Protein AF-A0A957GHR2-F1 (afdb_monomer)

Mean predicted aligned error: 5.04 Å

Sequence (207 aa):
MKTGLRWLKRLSLLVAGLLLLIVLLFAGTIGYDVAFGRDSTDFTNVTYSGSDGSTLHGYLAVPEGDGPHPAVLLIHEWWGLNEGITILANALAREGYVVLAADAYRGEVTTLFPRALWLRLTTPGEQIFADVDAALAHLRGLANVDPSRVASMGFCFGGGQSLQLGMRQSEKLSATIIYYGSVVTDLEVLRASYPAEPVFGVFGEED

Secondary structure (DSSP, 8-state):
--STTHHHHHHHHHHHHHHHHHHHHHHHHHHHHHHHS-BGGGG--EEEE-TTS-EEEEEEE--SSSSPEEEEEEE--TT-S-HHHHHHHHHHHHTT-EEEEE-TTTTB--S-HHHHHHHHHHS-HHHHHHHHHHHHHHHHT-TTEEEEEEEEEEETHHHHHHHHHHHHSGGG-SEEEEESPPPP--HHHHHHH--S--EEEE--TT-

Nearest PDB structures (foldseek):
  8sf7-assembly1_3D  TM=8.447E-01  e=5.550E-10  Tetrahymena thermophila
  5l8s-assembly2_D  TM=6.777E-01  e=4.914E-08  Sporosarcina psychrophila
  5uw7-assembly2_B  TM=6.682E-01  e=1.487E-06  Gypsophila vaccaria
  8pba-assembly1_B  TM=6.507E-01  e=4.772E-07  Caenorhabditis elegans
  5uzw-assembly2_B  TM=6.851E-01  e=9.281E-06  Gypsophila vaccaria

Structure (mmCIF, N/CA/C/O backbone):
data_AF-A0A957GHR2-F1
#
_entry.id   AF-A0A957GHR2-F1
#
loop_
_atom_site.group_PDB
_atom_site.id
_atom_site.type_symbol
_atom_site.label_atom_id
_atom_site.label_alt_id
_atom_site.label_comp_id
_atom_site.label_asym_id
_atom_site.label_entity_id
_atom_site.label_seq_id
_atom_site.pdbx_PDB_ins_code
_atom_site.Cartn_x
_atom_site.Cartn_y
_atom_site.Cartn_z
_atom_site.occupancy
_atom_site.B_iso_or_equiv
_atom_site.auth_seq_id
_atom_site.auth_comp_id
_atom_site.auth_asym_id
_atom_site.auth_atom_id
_atom_site.pdbx_PDB_model_num
ATOM 1 N N . MET A 1 1 ? 51.182 -1.675 -34.824 1.00 56.41 1 MET A N 1
ATOM 2 C CA . MET A 1 1 ? 50.351 -1.166 -33.702 1.00 56.41 1 MET A CA 1
ATOM 3 C C . MET A 1 1 ? 49.005 -0.526 -34.093 1.00 56.41 1 MET A C 1
ATOM 5 O O . MET A 1 1 ? 48.124 -0.517 -33.249 1.00 56.41 1 MET A O 1
ATOM 9 N N . LYS A 1 2 ? 48.760 -0.032 -35.324 1.00 58.62 2 LYS A N 1
ATOM 10 C CA . LYS A 1 2 ? 47.485 0.655 -35.676 1.00 58.62 2 LYS A CA 1
ATOM 11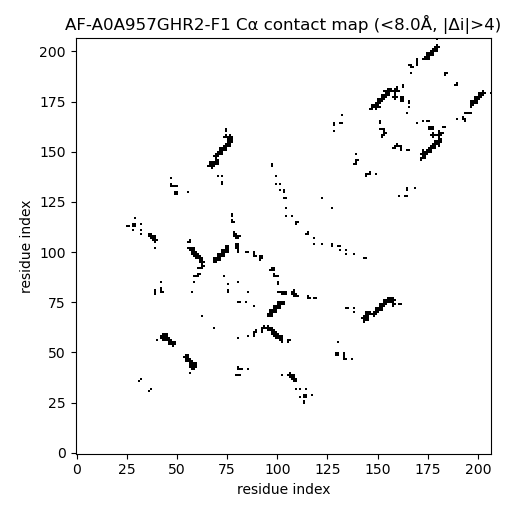 C C . LYS A 1 2 ? 46.259 -0.260 -35.899 1.00 58.62 2 LYS A C 1
ATOM 13 O O . LYS A 1 2 ? 45.126 0.209 -35.857 1.00 58.62 2 LYS A O 1
ATOM 18 N N . THR A 1 3 ? 46.458 -1.557 -36.122 1.00 61.69 3 THR A N 1
ATOM 19 C CA . THR A 1 3 ? 45.391 -2.538 -36.408 1.00 61.69 3 THR A CA 1
ATOM 20 C C . THR A 1 3 ? 44.661 -3.025 -35.151 1.00 61.69 3 THR A C 1
ATOM 22 O O . THR A 1 3 ? 43.465 -3.300 -35.212 1.00 61.69 3 THR A O 1
ATOM 25 N N . GLY A 1 4 ? 45.341 -3.038 -33.998 1.00 62.44 4 GLY A N 1
ATOM 26 C CA . GLY A 1 4 ? 44.789 -3.497 -32.717 1.00 62.44 4 GLY A CA 1
ATOM 27 C C . GLY A 1 4 ? 43.722 -2.583 -32.104 1.00 62.44 4 GLY A C 1
ATOM 28 O O . GLY A 1 4 ? 43.027 -3.004 -31.195 1.00 62.44 4 GLY A O 1
ATOM 29 N N . LEU A 1 5 ? 43.537 -1.357 -32.607 1.00 71.00 5 LEU A N 1
ATOM 30 C CA . LEU A 1 5 ? 42.553 -0.408 -32.063 1.00 71.00 5 LEU A CA 1
ATOM 31 C C . LEU A 1 5 ? 41.243 -0.347 -32.871 1.00 71.00 5 LEU A C 1
ATOM 33 O O . LEU A 1 5 ? 40.252 0.221 -32.420 1.00 71.00 5 LEU A O 1
ATOM 37 N N . ARG A 1 6 ? 41.218 -0.915 -34.087 1.00 82.44 6 ARG A N 1
ATOM 38 C CA . ARG A 1 6 ? 40.049 -0.851 -34.986 1.00 82.44 6 ARG A CA 1
ATOM 39 C C . ARG A 1 6 ? 38.937 -1.812 -34.571 1.00 82.44 6 ARG A C 1
ATOM 41 O O . ARG A 1 6 ? 37.769 -1.463 -34.714 1.00 82.44 6 ARG A O 1
ATOM 48 N N . TRP A 1 7 ? 39.287 -2.995 -34.063 1.00 81.94 7 TRP A N 1
ATOM 49 C CA . TRP A 1 7 ? 38.303 -3.960 -33.568 1.00 81.94 7 TRP A CA 1
ATOM 50 C C . TRP A 1 7 ? 37.656 -3.473 -32.265 1.00 81.94 7 TRP A C 1
ATOM 52 O O . TRP A 1 7 ? 36.443 -3.577 -32.141 1.00 81.94 7 TRP A O 1
ATOM 62 N N . LEU A 1 8 ? 38.421 -2.815 -31.381 1.00 88.19 8 LEU A N 1
ATOM 63 C CA . LEU A 1 8 ? 37.901 -2.168 -30.170 1.00 88.19 8 LEU A CA 1
ATOM 64 C C . LEU A 1 8 ? 36.871 -1.077 -30.490 1.00 88.19 8 LEU A C 1
ATOM 66 O O . LEU A 1 8 ? 35.806 -1.061 -29.890 1.00 88.19 8 LEU A O 1
ATOM 70 N N . LYS A 1 9 ? 37.135 -0.212 -31.482 1.00 87.94 9 LYS A N 1
ATOM 71 C CA . LYS A 1 9 ? 36.168 0.816 -31.921 1.00 87.94 9 LYS A CA 1
ATOM 72 C C . LYS A 1 9 ? 34.897 0.225 -32.539 1.00 87.94 9 LYS A C 1
ATOM 74 O O . LYS A 1 9 ? 33.812 0.768 -32.369 1.00 87.94 9 LYS A O 1
ATOM 79 N N . ARG A 1 10 ? 35.020 -0.873 -33.291 1.00 88.88 10 ARG A N 1
ATOM 80 C CA . ARG A 1 10 ? 33.856 -1.582 -33.849 1.00 88.88 10 ARG A CA 1
ATOM 81 C C . ARG A 1 10 ? 33.037 -2.233 -32.742 1.00 88.88 10 ARG A C 1
ATOM 83 O O . ARG A 1 10 ? 31.825 -2.087 -32.738 1.00 88.88 10 ARG A O 1
ATOM 90 N N . LEU A 1 11 ? 33.705 -2.882 -31.792 1.00 92.06 11 LEU A N 1
ATOM 91 C CA . LEU A 1 11 ? 33.067 -3.470 -30.623 1.00 92.06 11 LEU A CA 1
ATOM 92 C C . LEU A 1 11 ? 32.361 -2.401 -29.780 1.00 92.06 11 LEU A C 1
ATOM 94 O O . LEU A 1 11 ? 31.202 -2.586 -29.438 1.00 92.06 11 LEU A O 1
ATOM 98 N N . SER A 1 12 ? 32.998 -1.255 -29.519 1.00 92.50 12 SER A N 1
ATOM 99 C CA . SER A 1 12 ? 32.377 -0.168 -28.754 1.00 92.50 12 SER A CA 1
ATOM 100 C C . SER A 1 12 ? 31.149 0.417 -29.453 1.00 92.50 12 SER A C 1
ATOM 102 O O . SER A 1 12 ? 30.156 0.697 -28.793 1.00 92.50 12 SER A O 1
ATOM 104 N N . LEU A 1 13 ? 31.185 0.579 -30.781 1.00 95.19 13 LEU A N 1
ATOM 105 C CA . LEU A 1 13 ? 30.026 1.040 -31.555 1.00 95.19 13 LEU A CA 1
ATOM 106 C C . LEU A 1 13 ? 28.888 0.011 -31.560 1.00 95.19 13 LEU A C 1
ATOM 108 O O . LEU A 1 13 ? 27.730 0.399 -31.456 1.00 95.19 13 LEU A O 1
ATOM 112 N N . LEU A 1 14 ? 29.206 -1.285 -31.645 1.00 94.81 14 LEU A N 1
ATOM 113 C CA . LEU A 1 14 ? 28.206 -2.354 -31.552 1.00 94.81 14 LEU A CA 1
ATOM 114 C C . LEU A 1 14 ? 27.558 -2.394 -30.166 1.00 94.81 14 LEU A C 1
ATOM 116 O O . LEU A 1 14 ? 26.337 -2.465 -30.074 1.00 94.81 14 LEU A O 1
ATOM 120 N N . VAL A 1 15 ? 28.355 -2.290 -29.099 1.00 95.69 15 VAL A N 1
ATOM 121 C CA . VAL A 1 15 ? 27.850 -2.228 -27.720 1.00 95.69 15 VAL A CA 1
ATOM 122 C C . VAL A 1 15 ? 26.973 -0.992 -27.523 1.00 95.69 15 VAL A C 1
ATOM 124 O O . VAL A 1 15 ? 25.864 -1.115 -27.017 1.00 95.69 15 VAL A O 1
ATOM 127 N N . ALA A 1 16 ? 27.413 0.185 -27.978 1.00 95.69 16 ALA A N 1
ATOM 128 C CA . ALA A 1 16 ? 26.613 1.407 -27.894 1.00 95.69 16 ALA A CA 1
ATOM 129 C C . ALA A 1 16 ? 25.295 1.296 -28.682 1.00 95.69 16 ALA A C 1
ATOM 131 O O . ALA A 1 16 ? 24.250 1.712 -28.188 1.00 95.69 16 ALA A O 1
ATOM 132 N N . GLY A 1 17 ? 25.326 0.697 -29.877 1.00 97.06 17 GLY A N 1
ATOM 133 C CA . GLY A 1 17 ? 24.130 0.449 -30.683 1.00 97.06 17 GLY A CA 1
ATOM 134 C C . GLY A 1 17 ? 23.154 -0.521 -30.016 1.00 97.06 17 GLY A C 1
ATOM 135 O O . GLY A 1 17 ? 21.951 -0.271 -30.017 1.00 97.06 17 GLY A O 1
ATOM 136 N N . LEU A 1 18 ? 23.661 -1.591 -29.396 1.00 96.94 18 LEU A N 1
ATOM 137 C CA . LEU A 1 18 ? 22.840 -2.545 -28.651 1.00 96.94 18 LEU A CA 1
ATOM 138 C C . LEU A 1 18 ? 22.201 -1.897 -27.416 1.00 96.94 18 LEU A C 1
ATOM 140 O O . LEU A 1 18 ? 21.011 -2.081 -27.182 1.00 96.94 18 LEU A O 1
ATOM 144 N N . LEU A 1 19 ? 22.962 -1.103 -26.659 1.00 96.69 19 LEU A N 1
ATOM 145 C CA . LEU A 1 19 ? 22.436 -0.364 -25.509 1.00 96.69 19 LEU A CA 1
ATOM 146 C C . LEU A 1 19 ? 21.344 0.623 -25.928 1.00 96.69 19 LEU A C 1
ATOM 148 O O . LEU A 1 19 ? 20.292 0.669 -25.296 1.00 96.69 19 LEU A O 1
ATOM 152 N N . LEU A 1 20 ? 21.555 1.368 -27.017 1.00 96.94 20 LEU A N 1
ATOM 153 C CA . LEU A 1 20 ? 20.540 2.274 -27.551 1.00 96.94 20 LEU A CA 1
ATOM 154 C C . LEU A 1 20 ? 19.269 1.518 -27.958 1.00 96.94 20 LEU A C 1
ATOM 156 O O . LEU A 1 20 ? 18.171 1.964 -27.636 1.00 96.94 20 LEU A O 1
ATOM 160 N N . LEU A 1 21 ? 19.404 0.368 -28.623 1.00 96.88 21 LEU A N 1
ATOM 161 C CA . LEU A 1 21 ? 18.260 -0.465 -28.990 1.00 96.88 21 LEU A CA 1
ATOM 162 C C . LEU A 1 21 ? 17.485 -0.937 -27.753 1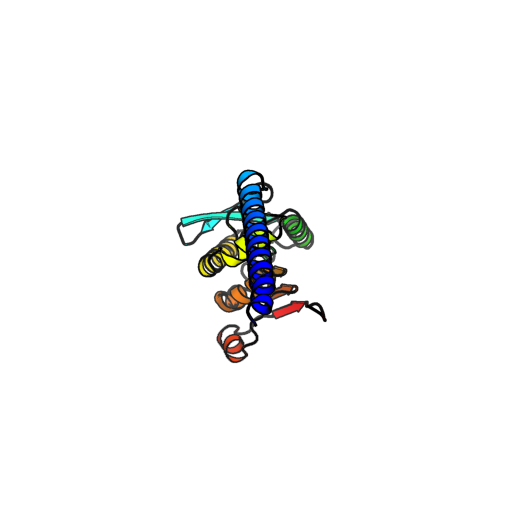.00 96.88 21 LEU A C 1
ATOM 164 O O . LEU A 1 21 ? 16.262 -0.849 -27.742 1.00 96.88 21 LEU A O 1
ATOM 168 N N . ILE A 1 22 ? 18.179 -1.383 -26.701 1.00 94.44 22 ILE A N 1
ATOM 169 C CA . ILE A 1 22 ? 17.545 -1.783 -25.437 1.00 94.44 22 ILE A CA 1
ATOM 170 C C . ILE A 1 22 ? 16.771 -0.607 -24.832 1.00 94.44 22 ILE A C 1
ATOM 172 O O . ILE A 1 22 ? 15.608 -0.770 -24.477 1.00 94.44 22 ILE A O 1
ATOM 176 N N . VAL A 1 23 ? 17.370 0.586 -24.767 1.00 94.44 23 VAL A N 1
ATOM 177 C CA . VAL A 1 23 ? 16.698 1.788 -24.245 1.00 94.44 23 VAL A CA 1
ATOM 178 C C . VAL A 1 23 ? 15.452 2.131 -25.063 1.00 94.44 23 VAL A C 1
ATOM 180 O O . VAL A 1 23 ? 14.405 2.416 -24.486 1.00 94.44 23 VAL A O 1
ATOM 183 N N . LEU A 1 24 ? 15.530 2.062 -26.395 1.00 96.38 24 LEU A N 1
ATOM 184 C CA . LEU A 1 24 ? 14.384 2.319 -27.270 1.00 96.38 24 LEU A CA 1
ATOM 185 C C . LEU A 1 24 ? 13.273 1.280 -27.092 1.00 96.38 24 LEU A C 1
ATOM 187 O O . LEU A 1 24 ? 12.103 1.647 -27.102 1.00 96.38 24 LEU A O 1
ATOM 191 N N . LEU A 1 25 ? 13.617 0.006 -26.888 1.00 94.81 25 LEU A N 1
ATOM 192 C CA . LEU A 1 25 ? 12.638 -1.042 -26.591 1.00 94.81 25 LEU A CA 1
ATOM 193 C C . LEU A 1 25 ? 11.974 -0.821 -25.226 1.00 94.81 25 LEU A C 1
ATOM 195 O O . LEU A 1 25 ? 10.754 -0.940 -25.121 1.00 94.81 25 LEU A O 1
ATOM 199 N N . PHE A 1 26 ? 12.743 -0.441 -24.201 1.00 94.31 26 PHE A N 1
ATOM 200 C CA . PHE A 1 26 ? 12.206 -0.085 -22.884 1.00 94.31 26 PHE A CA 1
ATOM 201 C C . PHE A 1 26 ? 11.242 1.101 -22.979 1.00 94.31 26 PHE A C 1
ATOM 203 O O . PHE A 1 26 ? 10.096 0.997 -22.547 1.00 94.31 26 PHE A O 1
ATOM 210 N N . ALA A 1 27 ? 11.678 2.199 -23.600 1.00 94.12 27 ALA A N 1
ATOM 211 C CA . ALA A 1 27 ? 10.856 3.390 -23.791 1.00 94.12 27 ALA A CA 1
ATOM 212 C C . ALA A 1 27 ? 9.605 3.092 -24.632 1.00 94.12 27 ALA A C 1
ATOM 214 O O . ALA A 1 27 ? 8.513 3.537 -24.288 1.00 94.12 27 ALA A O 1
ATOM 215 N N . GLY A 1 28 ? 9.746 2.292 -25.693 1.00 95.50 28 GLY A N 1
ATOM 216 C CA . GLY A 1 28 ? 8.630 1.852 -26.525 1.00 95.50 28 GLY A CA 1
ATOM 217 C C . GLY A 1 28 ? 7.614 1.014 -25.750 1.00 95.50 28 GLY A C 1
ATOM 218 O O . GLY A 1 28 ? 6.417 1.228 -25.902 1.00 95.50 28 GLY A O 1
ATOM 219 N N . THR A 1 29 ? 8.075 0.121 -24.871 1.00 94.25 29 THR A N 1
ATOM 220 C CA . THR A 1 29 ? 7.197 -0.702 -24.022 1.00 94.25 29 THR A CA 1
ATOM 221 C C . THR A 1 29 ? 6.439 0.154 -23.010 1.00 94.25 29 THR A C 1
ATOM 223 O O . THR A 1 29 ? 5.239 -0.025 -22.837 1.00 94.25 29 THR A O 1
ATOM 226 N N . ILE A 1 30 ? 7.116 1.121 -22.380 1.00 94.25 30 ILE A N 1
ATOM 227 C CA . ILE A 1 30 ? 6.479 2.066 -21.450 1.00 94.25 30 ILE A CA 1
ATOM 228 C C . ILE A 1 30 ? 5.434 2.915 -22.182 1.00 94.25 30 ILE A C 1
ATOM 230 O O . ILE A 1 30 ? 4.316 3.048 -21.699 1.00 94.25 30 ILE A O 1
ATOM 234 N N . GLY A 1 31 ? 5.776 3.469 -23.350 1.00 93.25 31 GLY A N 1
ATOM 235 C CA . GLY A 1 31 ? 4.849 4.272 -24.149 1.00 93.25 31 GLY A CA 1
ATOM 236 C C . GLY A 1 31 ? 3.643 3.474 -24.649 1.00 93.25 31 GLY A C 1
ATOM 237 O O . GLY A 1 31 ? 2.534 3.999 -24.669 1.00 93.25 31 GLY A O 1
ATOM 238 N N . TYR A 1 32 ? 3.846 2.203 -25.010 1.00 95.12 32 TYR A N 1
ATOM 239 C CA . TYR A 1 32 ? 2.758 1.292 -25.363 1.00 95.12 32 TYR A CA 1
ATOM 240 C C . TYR A 1 32 ? 1.803 1.072 -24.185 1.00 95.12 32 TYR A C 1
ATOM 242 O O . TYR A 1 32 ? 0.597 1.210 -24.360 1.00 95.12 32 TYR A O 1
ATOM 250 N N . ASP A 1 33 ? 2.330 0.790 -22.992 1.00 94.38 33 ASP A N 1
ATOM 251 C CA . ASP A 1 33 ? 1.511 0.559 -21.798 1.00 94.38 33 ASP A CA 1
ATOM 252 C C . ASP A 1 33 ? 0.746 1.815 -21.361 1.00 94.38 33 ASP A C 1
ATOM 254 O O . ASP A 1 33 ? -0.426 1.737 -21.036 1.00 94.38 33 ASP A O 1
ATOM 258 N N . VAL A 1 34 ? 1.356 2.999 -21.446 1.00 90.19 34 VAL A N 1
ATOM 259 C CA . VAL A 1 34 ? 0.652 4.265 -21.163 1.00 90.19 34 VAL A CA 1
ATOM 260 C C . VAL A 1 34 ? -0.521 4.492 -22.122 1.00 90.19 34 VAL A C 1
ATOM 262 O O . VAL A 1 34 ? -1.542 5.048 -21.734 1.00 90.19 34 VAL A O 1
ATOM 265 N N . ALA A 1 35 ? -0.374 4.110 -23.392 1.00 92.38 35 ALA A N 1
ATOM 266 C CA . ALA A 1 35 ? -1.384 4.377 -24.413 1.00 92.38 35 ALA A CA 1
ATOM 267 C C . ALA A 1 35 ? -2.488 3.308 -24.486 1.00 92.38 35 ALA A C 1
ATOM 269 O O . ALA A 1 35 ? -3.606 3.616 -24.896 1.00 92.38 35 ALA A O 1
ATOM 270 N N . PHE A 1 36 ? -2.163 2.056 -24.157 1.00 91.44 36 PHE A N 1
ATOM 271 C CA . PHE A 1 36 ? -3.023 0.891 -24.404 1.00 91.44 36 PHE A CA 1
ATOM 272 C C . PHE A 1 36 ? -3.087 -0.099 -23.236 1.00 91.44 36 PHE A C 1
ATOM 274 O O . PHE A 1 36 ? -3.724 -1.147 -23.362 1.00 91.44 36 PHE A O 1
ATOM 281 N N . GLY A 1 37 ? -2.382 0.183 -22.143 1.00 85.19 37 GLY A N 1
ATOM 282 C CA . GLY A 1 37 ? -2.387 -0.622 -20.931 1.00 85.19 37 GLY A CA 1
ATOM 283 C C . GLY A 1 37 ? -3.701 -0.508 -20.170 1.00 85.19 37 GLY A C 1
ATOM 284 O O . GLY A 1 37 ? -4.651 0.154 -20.590 1.00 85.19 37 GLY A O 1
ATOM 285 N N . ARG A 1 38 ? -3.758 -1.222 -19.048 1.00 83.19 38 ARG A N 1
ATOM 286 C CA . ARG A 1 38 ? -4.916 -1.206 -18.155 1.00 83.19 38 ARG A CA 1
ATOM 287 C C . ARG A 1 38 ? -4.886 0.030 -17.265 1.00 83.19 38 ARG A C 1
ATOM 289 O O . ARG A 1 38 ? -3.821 0.560 -16.976 1.00 83.19 38 ARG A O 1
ATOM 296 N N . ASP A 1 39 ? -6.062 0.418 -16.799 1.00 83.38 39 ASP A N 1
ATOM 297 C CA . ASP A 1 39 ? -6.251 1.478 -15.815 1.00 83.38 39 ASP A CA 1
ATOM 298 C C . ASP A 1 39 ? -6.751 0.850 -14.502 1.00 83.38 39 ASP A C 1
ATOM 300 O O . ASP A 1 39 ? -7.476 -0.151 -14.519 1.00 83.38 39 ASP A O 1
ATOM 304 N N . SER A 1 40 ? -6.337 1.388 -13.350 1.00 81.75 40 SER A N 1
ATOM 305 C CA . SER A 1 40 ? -6.731 0.844 -12.045 1.00 81.75 40 SER A CA 1
ATOM 306 C C . SER A 1 40 ? -8.226 1.016 -11.751 1.00 81.75 40 SER A C 1
ATOM 308 O O . SER A 1 40 ? -8.760 0.339 -10.872 1.00 81.75 40 SER A O 1
ATOM 310 N N . THR A 1 41 ? -8.934 1.864 -12.503 1.00 86.31 41 THR A N 1
ATOM 311 C CA . THR A 1 41 ? -10.390 2.047 -12.413 1.00 86.31 41 THR A CA 1
ATOM 312 C C . THR A 1 41 ? -11.170 0.748 -12.605 1.00 86.31 41 THR A C 1
ATOM 314 O O . THR A 1 41 ? -12.215 0.592 -11.976 1.00 86.31 41 THR A O 1
ATOM 317 N N . ASP A 1 42 ? -10.625 -0.227 -13.339 1.00 88.06 42 ASP A N 1
ATOM 318 C CA . ASP A 1 42 ? -11.187 -1.582 -13.461 1.00 88.06 42 ASP A CA 1
ATOM 319 C C . ASP A 1 42 ? -11.206 -2.355 -12.125 1.00 88.06 42 ASP A C 1
ATOM 321 O O . ASP A 1 42 ? -11.930 -3.341 -11.967 1.00 88.06 42 ASP A O 1
ATOM 325 N N . PHE A 1 43 ? -10.404 -1.920 -11.152 1.00 94.69 43 PHE A N 1
ATOM 326 C CA . PHE A 1 43 ? -10.148 -2.604 -9.887 1.00 94.69 43 PHE A CA 1
ATOM 327 C C . PHE A 1 43 ? -10.488 -1.756 -8.661 1.00 94.69 43 PHE A C 1
ATOM 329 O O . PHE A 1 43 ? -10.182 -2.170 -7.547 1.00 94.69 43 PHE A O 1
ATOM 336 N N . THR A 1 44 ? -11.111 -0.588 -8.827 1.00 97.62 44 THR A N 1
ATOM 337 C CA . THR A 1 44 ? -11.468 0.311 -7.716 1.00 97.62 44 THR A CA 1
ATOM 338 C C . THR A 1 44 ? -12.982 0.421 -7.568 1.00 97.62 44 THR A C 1
ATOM 340 O O . THR A 1 44 ? -13.736 0.280 -8.527 1.00 97.62 44 THR A O 1
ATOM 343 N N . ASN A 1 45 ? -13.453 0.648 -6.343 1.00 98.19 45 ASN A N 1
ATOM 344 C CA . ASN A 1 45 ? -14.881 0.821 -6.046 1.00 98.19 45 ASN A CA 1
ATOM 345 C C . ASN A 1 45 ? -15.157 1.895 -4.976 1.00 98.19 45 ASN A C 1
ATOM 347 O O . ASN A 1 45 ? -16.313 2.130 -4.624 1.00 98.19 45 ASN A O 1
ATOM 351 N N . VAL A 1 46 ? -14.111 2.546 -4.459 1.00 98.50 46 VAL A N 1
ATOM 352 C CA . VAL A 1 46 ? -14.209 3.626 -3.477 1.00 98.50 46 VAL A CA 1
ATOM 353 C C . VAL A 1 46 ? -13.220 4.736 -3.815 1.00 98.50 46 VAL A C 1
ATOM 355 O O . VAL A 1 46 ? -12.144 4.491 -4.365 1.00 98.50 46 VAL A O 1
ATOM 358 N N . THR A 1 47 ? -13.585 5.963 -3.455 1.00 98.50 47 THR A N 1
ATOM 359 C CA . THR A 1 47 ? -12.727 7.144 -3.556 1.00 98.50 47 THR A CA 1
ATOM 360 C C . THR A 1 47 ? -12.658 7.879 -2.227 1.00 98.50 47 THR A C 1
ATOM 362 O O . THR A 1 47 ? -13.644 7.919 -1.488 1.00 98.50 47 THR A O 1
ATOM 365 N N . TYR A 1 48 ? -11.529 8.522 -1.952 1.00 98.38 48 TYR A N 1
ATOM 366 C CA . TYR A 1 48 ? -11.311 9.333 -0.756 1.00 98.38 48 TYR A CA 1
ATOM 367 C C . TYR A 1 48 ? -10.350 10.492 -1.041 1.00 98.38 48 TYR A C 1
ATOM 369 O O . TYR A 1 48 ? -9.669 10.517 -2.062 1.00 98.38 48 TYR A O 1
ATOM 377 N N . SER A 1 49 ? -10.325 11.496 -0.164 1.00 98.06 49 SER A N 1
ATOM 378 C CA . SER A 1 49 ? -9.499 12.691 -0.362 1.00 98.06 49 SER A CA 1
ATOM 379 C C . SER A 1 49 ? -8.044 12.443 0.038 1.00 98.06 49 SER A C 1
ATOM 381 O O . SER A 1 49 ? -7.776 12.008 1.159 1.00 98.06 49 SER A O 1
ATOM 383 N N . GLY A 1 50 ? -7.113 12.787 -0.850 1.00 97.38 50 GLY A N 1
ATOM 384 C CA . GLY A 1 50 ? -5.699 12.949 -0.526 1.00 97.38 50 GLY A CA 1
ATOM 385 C C . GLY A 1 50 ?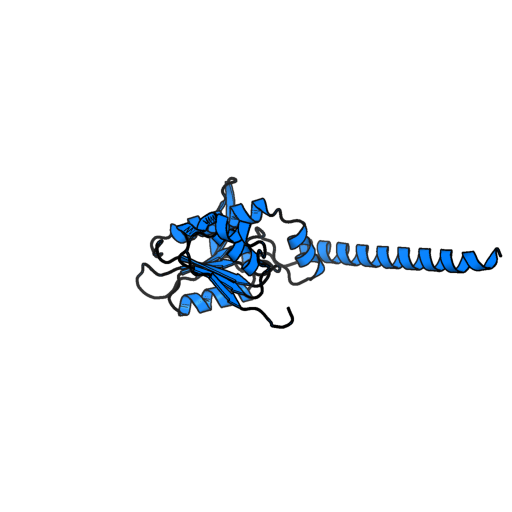 -5.437 14.249 0.238 1.00 97.38 50 GLY A C 1
ATOM 386 O O . GLY A 1 50 ? -6.229 15.195 0.191 1.00 97.38 50 GLY A O 1
ATOM 387 N N . SER A 1 51 ? -4.308 14.317 0.943 1.00 94.31 51 SER A N 1
ATOM 388 C CA . SER A 1 51 ? -3.911 15.508 1.714 1.00 94.31 51 SER A CA 1
ATOM 389 C C . SER A 1 51 ? -3.600 16.728 0.835 1.00 94.31 51 SER A C 1
ATOM 391 O O . SER A 1 51 ? -3.708 17.863 1.294 1.00 94.31 51 SER A O 1
ATOM 393 N N . ASP A 1 52 ? -3.266 16.499 -0.434 1.00 94.12 52 ASP A N 1
ATOM 394 C CA . ASP A 1 52 ? -3.043 17.504 -1.477 1.00 94.12 52 ASP A CA 1
ATOM 395 C C . ASP A 1 52 ? -4.336 17.920 -2.211 1.00 94.12 52 ASP A C 1
ATOM 397 O O . ASP A 1 52 ? -4.286 18.697 -3.163 1.00 94.12 52 ASP A O 1
ATOM 401 N N . GLY A 1 53 ? -5.498 17.411 -1.785 1.00 94.44 53 GLY A N 1
ATOM 402 C CA . GLY A 1 53 ? -6.788 17.650 -2.433 1.00 94.44 53 GLY A CA 1
ATOM 403 C C . GLY A 1 53 ? -7.057 16.764 -3.653 1.00 94.44 53 GLY A C 1
ATOM 404 O O . GLY A 1 53 ? -8.094 16.929 -4.298 1.00 94.44 53 GLY A O 1
ATOM 405 N N . SER A 1 54 ? -6.165 15.821 -3.971 1.00 95.50 54 SER A N 1
ATOM 406 C CA . SER A 1 54 ? -6.421 14.815 -5.002 1.00 95.50 54 SER A CA 1
ATOM 4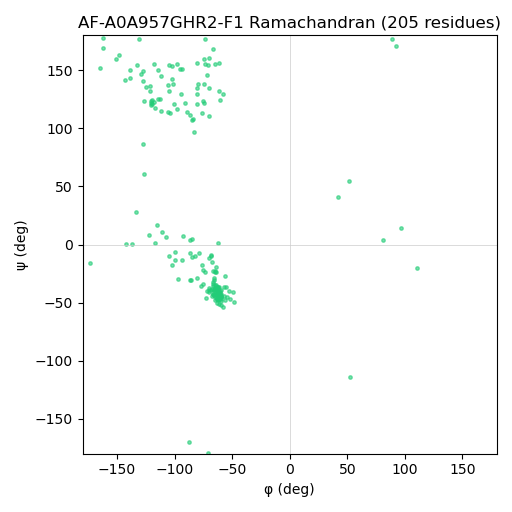07 C C . SER A 1 54 ? -7.574 13.886 -4.611 1.00 95.50 54 SER A C 1
ATOM 409 O O . SER A 1 54 ? -7.894 13.695 -3.435 1.00 95.50 54 SER A O 1
ATOM 411 N N . THR A 1 55 ? -8.220 13.303 -5.621 1.00 97.62 55 THR A N 1
ATOM 412 C CA . THR A 1 55 ? -9.118 12.162 -5.419 1.00 97.62 55 THR A CA 1
ATOM 413 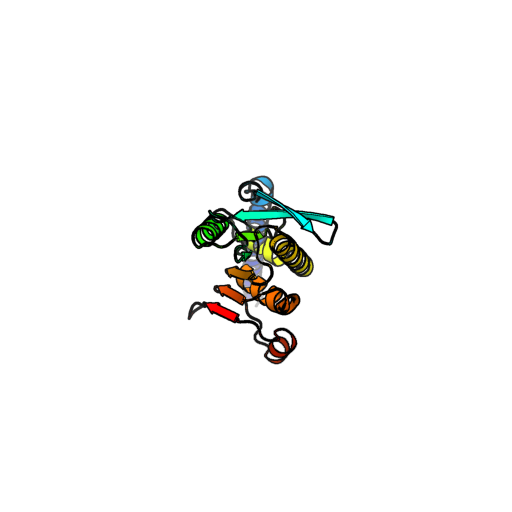C C . THR A 1 55 ? -8.283 10.898 -5.522 1.00 97.62 55 THR A C 1
ATOM 415 O O . THR A 1 55 ? -7.724 10.607 -6.576 1.00 97.62 55 THR A O 1
ATOM 418 N N . LEU A 1 56 ? -8.170 10.183 -4.410 1.00 98.19 56 LEU A N 1
ATOM 419 C CA . LEU A 1 56 ? -7.504 8.894 -4.326 1.00 98.19 56 LEU A CA 1
ATOM 420 C C . LEU A 1 56 ? -8.529 7.781 -4.512 1.00 98.19 56 LEU A C 1
ATOM 422 O O . LEU A 1 56 ? -9.706 7.937 -4.175 1.00 98.19 56 LEU A O 1
ATOM 426 N N . HIS A 1 57 ? -8.060 6.658 -5.037 1.00 98.44 57 HIS A N 1
ATOM 427 C CA . HIS A 1 57 ? -8.876 5.500 -5.361 1.00 98.44 57 HIS A CA 1
ATOM 428 C C . HIS A 1 57 ? -8.441 4.290 -4.537 1.00 98.44 57 HIS A C 1
ATOM 430 O O . HIS A 1 57 ? -7.296 4.177 -4.096 1.00 98.44 57 HIS A O 1
ATOM 436 N N . GLY A 1 58 ? -9.366 3.358 -4.341 1.00 98.56 58 GLY A N 1
ATOM 437 C CA . GLY A 1 58 ? -9.061 2.073 -3.739 1.00 98.56 58 GLY A CA 1
ATOM 438 C C . GLY A 1 58 ? -10.144 1.040 -4.000 1.00 98.56 58 GLY A C 1
ATOM 439 O O . GLY A 1 58 ? -11.188 1.322 -4.597 1.00 98.56 58 GLY A O 1
ATOM 440 N N . TYR A 1 59 ? -9.889 -0.168 -3.519 1.00 98.81 59 TYR A N 1
ATOM 441 C CA . TYR A 1 59 ? -10.855 -1.256 -3.500 1.00 98.81 59 TYR A CA 1
ATOM 442 C C . TYR A 1 59 ? -11.243 -1.573 -2.059 1.00 98.81 59 TYR A C 1
ATOM 444 O O . TYR A 1 59 ? -10.412 -2.018 -1.269 1.00 98.81 59 TYR A O 1
ATOM 452 N N . LEU A 1 60 ? -12.503 -1.341 -1.716 1.00 98.81 60 LEU A N 1
ATOM 453 C CA . LEU A 1 60 ? -13.091 -1.643 -0.424 1.00 98.81 60 LEU A CA 1
ATOM 454 C C . LEU A 1 60 ? -13.845 -2.975 -0.498 1.00 98.81 60 LEU A C 1
ATOM 456 O O . LEU A 1 60 ? -14.847 -3.096 -1.207 1.00 98.81 60 LEU A O 1
ATOM 460 N N . ALA A 1 61 ? -13.379 -3.958 0.266 1.00 98.81 61 ALA A N 1
ATOM 461 C CA . ALA A 1 61 ? -14.084 -5.203 0.531 1.00 98.81 61 ALA A CA 1
ATOM 462 C C . ALA A 1 61 ? -14.650 -5.168 1.955 1.00 98.81 61 ALA A C 1
ATOM 464 O O . ALA A 1 61 ? -13.949 -4.813 2.903 1.00 98.81 61 ALA A O 1
ATOM 465 N N . VAL A 1 62 ? -15.924 -5.522 2.110 1.00 98.50 62 VAL A N 1
ATOM 466 C CA . VAL A 1 62 ? -16.640 -5.464 3.392 1.00 98.50 62 VAL A CA 1
ATOM 467 C C . VAL A 1 62 ? -17.148 -6.870 3.731 1.00 98.50 62 VAL A C 1
ATOM 469 O O . VAL A 1 62 ? -17.711 -7.517 2.845 1.00 98.50 62 VAL A O 1
ATOM 472 N N . PRO A 1 63 ? -16.942 -7.362 4.967 1.00 98.25 63 PRO A N 1
ATOM 473 C CA . PRO A 1 63 ? -17.435 -8.665 5.397 1.00 98.25 63 PRO A CA 1
ATOM 474 C C . PRO A 1 63 ? -18.963 -8.656 5.539 1.00 98.25 63 PRO A C 1
ATOM 476 O O . PRO A 1 63 ? -19.582 -7.602 5.699 1.00 98.25 63 PRO A O 1
ATOM 479 N N . GLU A 1 64 ? -19.579 -9.837 5.524 1.00 96.06 64 GLU A N 1
ATOM 480 C CA . GLU A 1 64 ? -20.989 -9.976 5.897 1.00 96.06 64 GLU A CA 1
ATOM 481 C C . GLU A 1 64 ? -21.191 -9.779 7.412 1.00 96.06 64 GLU A C 1
ATOM 483 O O . GLU A 1 64 ? -20.297 -10.037 8.219 1.00 96.06 64 GLU A O 1
ATOM 488 N N . GLY A 1 65 ? -22.400 -9.366 7.802 1.00 94.50 65 GLY A N 1
ATOM 489 C CA . GLY A 1 65 ? -22.796 -9.199 9.201 1.00 94.50 65 GLY A CA 1
ATOM 490 C C . GLY A 1 65 ? -22.585 -7.793 9.770 1.00 94.50 65 GLY A C 1
ATOM 491 O O . GLY A 1 65 ? -21.990 -6.906 9.150 1.00 94.50 65 GLY A O 1
ATOM 492 N N . ASP A 1 66 ? -23.114 -7.592 10.975 1.00 93.69 66 ASP A N 1
ATOM 493 C CA . ASP A 1 66 ? -23.086 -6.301 11.658 1.00 93.69 66 ASP A CA 1
ATOM 494 C C . ASP A 1 66 ? -21.683 -5.984 12.201 1.00 93.69 66 ASP A C 1
ATOM 496 O O . ASP A 1 66 ? -20.996 -6.849 12.744 1.00 93.69 66 ASP A O 1
ATOM 500 N N . GLY A 1 67 ? -21.255 -4.729 12.046 1.00 93.00 67 GLY A N 1
ATOM 501 C CA . GLY A 1 67 ? -19.985 -4.225 12.577 1.00 93.00 67 GLY A CA 1
ATOM 502 C C . GLY A 1 67 ? -20.081 -3.706 14.025 1.00 93.00 67 GLY A C 1
ATOM 503 O O . GLY A 1 67 ? -21.118 -3.852 14.674 1.00 93.00 67 GLY A O 1
ATOM 504 N N . PRO A 1 68 ? -19.028 -3.034 14.535 1.00 97.31 68 PRO A N 1
ATOM 505 C CA . PRO A 1 68 ? -17.801 -2.671 13.828 1.00 97.31 68 PRO A CA 1
ATOM 506 C C . PRO A 1 68 ? -16.804 -3.836 13.704 1.00 97.31 68 PRO A C 1
ATOM 508 O O . PRO A 1 68 ? -16.555 -4.593 14.646 1.00 97.31 68 PRO A O 1
ATOM 511 N N . HIS A 1 69 ? -16.205 -3.949 12.524 1.00 98.62 69 HIS A N 1
ATOM 512 C CA . HIS A 1 69 ? -15.278 -5.014 12.143 1.00 98.62 69 HIS A CA 1
ATOM 513 C C . HIS A 1 69 ? -13.819 -4.591 12.352 1.00 98.62 69 HIS A C 1
ATOM 515 O O . HIS A 1 69 ? -13.510 -3.400 12.238 1.00 98.62 69 HIS A O 1
ATOM 521 N N . PRO A 1 70 ? -12.894 -5.531 12.624 1.00 98.62 70 PRO A N 1
ATOM 522 C CA . PRO A 1 70 ? -11.474 -5.250 12.447 1.00 98.62 70 PRO A CA 1
ATOM 523 C C . PRO A 1 70 ? -11.195 -4.918 10.975 1.00 98.62 70 PRO A C 1
ATOM 525 O O . PRO A 1 70 ? -11.940 -5.328 10.083 1.00 98.62 70 PRO A O 1
ATOM 528 N N . ALA A 1 71 ? -10.119 -4.187 10.706 1.00 98.81 71 ALA A N 1
ATOM 529 C CA . ALA A 1 71 ? -9.815 -3.741 9.356 1.00 98.81 71 ALA A CA 1
ATOM 530 C C . ALA A 1 71 ? -8.363 -3.973 8.944 1.00 98.81 71 ALA A C 1
ATOM 532 O O . ALA A 1 71 ? -7.457 -4.021 9.777 1.00 98.81 71 ALA A O 1
ATOM 533 N N . VAL A 1 72 ? -8.149 -4.094 7.636 1.00 98.88 72 VAL A N 1
ATOM 534 C CA . VAL A 1 72 ? -6.827 -4.220 7.021 1.00 98.88 72 VAL A CA 1
ATOM 535 C C . VAL A 1 72 ? -6.675 -3.161 5.936 1.00 98.88 72 VAL A C 1
ATOM 537 O O . VAL A 1 72 ? -7.455 -3.109 4.987 1.00 98.88 72 VAL A O 1
ATOM 540 N N . LEU A 1 73 ? -5.643 -2.331 6.056 1.00 98.88 73 LEU A N 1
ATOM 541 C CA . LEU A 1 73 ? -5.147 -1.541 4.937 1.00 98.88 73 LEU A CA 1
ATOM 542 C C . LEU A 1 73 ? -4.185 -2.414 4.131 1.00 98.88 73 LEU A C 1
ATOM 544 O O . LEU A 1 73 ? -3.084 -2.717 4.594 1.00 98.88 73 LEU A O 1
ATOM 548 N N . LEU A 1 74 ? -4.621 -2.832 2.946 1.00 98.88 74 LEU A N 1
ATOM 549 C CA . LEU A 1 74 ? -3.856 -3.669 2.032 1.00 98.88 74 LEU A CA 1
ATOM 550 C C . LEU A 1 74 ? -3.109 -2.793 1.017 1.00 98.88 74 LEU A C 1
ATOM 552 O O . LEU A 1 74 ? -3.701 -1.931 0.370 1.00 98.88 74 LEU A O 1
ATOM 556 N N . ILE A 1 75 ? -1.808 -3.016 0.854 1.00 98.75 75 ILE A N 1
ATOM 557 C CA . ILE A 1 75 ? -0.969 -2.266 -0.086 1.00 98.75 75 ILE A CA 1
ATOM 558 C C . ILE A 1 75 ? -0.468 -3.214 -1.176 1.00 98.75 75 ILE A C 1
ATOM 560 O O . ILE A 1 75 ? 0.125 -4.259 -0.886 1.00 98.75 75 ILE A O 1
ATOM 564 N N . HIS A 1 76 ? -0.736 -2.847 -2.430 1.00 98.50 76 HIS A N 1
ATOM 565 C CA . HIS A 1 76 ? -0.439 -3.661 -3.606 1.00 98.50 76 HIS A CA 1
ATOM 566 C C . HIS A 1 76 ? 1.066 -3.846 -3.856 1.00 98.50 76 HIS A C 1
ATOM 568 O O . HIS A 1 76 ? 1.912 -3.160 -3.287 1.00 98.50 76 HIS A O 1
ATOM 574 N N . GLU A 1 77 ? 1.410 -4.767 -4.755 1.00 97.94 77 GLU A N 1
ATOM 575 C CA . GLU A 1 77 ? 2.774 -4.917 -5.273 1.00 97.94 77 GLU A CA 1
ATOM 576 C C . GLU A 1 77 ? 3.126 -3.788 -6.259 1.00 97.94 77 GLU A C 1
ATOM 578 O O . GLU A 1 77 ? 2.289 -2.975 -6.627 1.00 97.94 77 GLU A O 1
ATOM 583 N N . TRP A 1 78 ? 4.353 -3.737 -6.774 1.00 97.38 78 TRP A N 1
ATOM 584 C CA . TRP A 1 78 ? 4.788 -2.728 -7.763 1.00 97.38 78 TRP A CA 1
ATOM 585 C C . TRP A 1 78 ? 4.042 -2.747 -9.118 1.00 97.38 78 TRP A C 1
ATOM 587 O O . TRP A 1 78 ? 4.363 -1.969 -10.012 1.00 97.38 78 TRP A O 1
ATOM 597 N N . TRP A 1 79 ? 3.067 -3.639 -9.288 1.00 97.25 79 TRP A N 1
ATOM 598 C CA . TRP A 1 79 ? 2.214 -3.728 -10.471 1.00 97.25 79 TRP A CA 1
ATOM 599 C C . TRP A 1 79 ? 1.048 -2.734 -10.446 1.00 97.25 79 TRP A C 1
ATOM 601 O O . TRP A 1 79 ? 0.370 -2.601 -11.458 1.00 97.25 79 TRP A O 1
ATOM 611 N N . GLY A 1 80 ? 0.804 -2.063 -9.316 1.00 97.44 80 GLY A N 1
ATOM 612 C CA . GLY A 1 80 ? -0.403 -1.263 -9.094 1.00 97.44 80 GLY A CA 1
ATOM 613 C C . GLY A 1 80 ? -1.550 -2.081 -8.494 1.00 97.44 80 GLY A C 1
ATOM 614 O O . GLY A 1 80 ? -1.435 -3.296 -8.291 1.00 97.44 80 GLY A O 1
ATOM 615 N N . LEU A 1 81 ? -2.668 -1.414 -8.203 1.00 98.00 81 LEU A N 1
ATOM 616 C CA . LEU A 1 81 ? -3.891 -2.067 -7.736 1.00 98.00 81 LEU A CA 1
ATOM 617 C C . LEU A 1 81 ? -4.516 -2.870 -8.886 1.00 98.00 81 LEU A C 1
ATOM 619 O O . LEU A 1 81 ? -5.004 -2.300 -9.856 1.00 98.00 81 LEU A O 1
ATOM 623 N N . ASN A 1 82 ? -4.477 -4.199 -8.781 1.00 97.06 82 ASN A N 1
ATOM 624 C CA . ASN A 1 82 ? -4.912 -5.125 -9.827 1.00 97.06 82 ASN A CA 1
ATOM 625 C C . ASN A 1 82 ? -5.856 -6.213 -9.288 1.00 97.06 82 ASN A C 1
ATOM 627 O O . ASN A 1 82 ? -6.094 -6.311 -8.084 1.00 97.06 82 ASN A O 1
ATOM 631 N N . GLU A 1 83 ? -6.355 -7.071 -10.182 1.00 96.75 83 GLU A N 1
ATOM 632 C CA . GLU A 1 83 ? -7.257 -8.185 -9.850 1.00 96.75 83 GLU A CA 1
ATOM 633 C C . GLU A 1 83 ? -6.721 -9.110 -8.744 1.00 96.75 83 GLU A C 1
ATOM 635 O O . GLU A 1 83 ? -7.467 -9.522 -7.859 1.00 96.75 83 GLU A O 1
ATOM 640 N N . GLY A 1 84 ? -5.421 -9.417 -8.741 1.00 97.25 84 GLY A N 1
ATOM 641 C CA . GLY A 1 84 ? -4.828 -10.260 -7.700 1.00 97.25 84 GLY A CA 1
ATOM 642 C C . GLY A 1 84 ? -4.987 -9.647 -6.307 1.00 97.25 84 GLY A C 1
ATOM 643 O O . GLY A 1 84 ? -5.335 -10.339 -5.350 1.00 97.25 84 GLY A O 1
ATOM 644 N N . ILE A 1 85 ? -4.817 -8.329 -6.202 1.00 98.31 85 ILE A N 1
ATOM 645 C CA . ILE A 1 85 ? -4.989 -7.595 -4.946 1.00 98.31 85 ILE A CA 1
ATOM 646 C C . ILE A 1 85 ? -6.460 -7.530 -4.528 1.00 98.31 85 ILE A C 1
ATOM 648 O O . ILE A 1 85 ? -6.756 -7.703 -3.344 1.00 98.31 85 ILE A O 1
ATOM 652 N N . THR A 1 86 ? -7.398 -7.345 -5.462 1.00 98.50 86 THR A N 1
ATOM 653 C CA . THR A 1 86 ? -8.833 -7.350 -5.122 1.00 98.50 86 THR A CA 1
ATOM 654 C C . THR A 1 86 ? -9.302 -8.736 -4.671 1.00 98.50 86 THR A C 1
ATOM 656 O O . THR A 1 86 ? -10.093 -8.843 -3.732 1.00 98.50 86 THR A O 1
ATOM 659 N N . ILE A 1 87 ? -8.763 -9.816 -5.251 1.00 98.56 87 ILE A N 1
ATOM 660 C CA . ILE A 1 87 ? -9.001 -11.195 -4.796 1.00 98.56 87 ILE A CA 1
ATOM 661 C C . ILE A 1 87 ? -8.528 -11.384 -3.350 1.00 98.56 87 ILE A C 1
ATOM 663 O O . ILE A 1 87 ? -9.272 -11.947 -2.542 1.00 98.56 87 ILE A O 1
ATOM 667 N N . LEU A 1 88 ? -7.333 -10.895 -3.005 1.00 98.44 88 LEU A N 1
ATOM 668 C CA . LEU A 1 88 ? -6.811 -10.948 -1.636 1.00 98.44 88 LEU A CA 1
ATOM 669 C C . LEU A 1 88 ? -7.665 -10.121 -0.668 1.00 98.44 88 LEU A C 1
ATOM 671 O O . LEU A 1 88 ? -8.002 -10.609 0.411 1.00 98.44 88 LEU A O 1
ATOM 675 N N . ALA A 1 89 ? -8.081 -8.916 -1.067 1.00 98.81 89 ALA A N 1
ATOM 676 C CA . ALA A 1 89 ? -8.976 -8.085 -0.265 1.00 98.81 89 ALA A CA 1
ATOM 677 C C . ALA A 1 89 ? -10.310 -8.794 0.013 1.00 98.81 89 ALA A C 1
ATOM 679 O O . ALA A 1 89 ? -10.760 -8.854 1.155 1.00 98.81 89 ALA A O 1
ATOM 680 N N . ASN A 1 90 ? -10.906 -9.413 -1.009 1.00 98.81 90 ASN A N 1
ATOM 681 C CA . ASN A 1 90 ? -12.128 -10.201 -0.858 1.00 98.81 90 ASN A CA 1
ATOM 682 C C . ASN A 1 90 ? -11.918 -11.446 0.019 1.00 98.81 90 ASN A C 1
ATOM 684 O O . ASN A 1 90 ? -12.832 -11.847 0.734 1.00 98.81 90 ASN A O 1
ATOM 688 N N . ALA A 1 91 ? -10.745 -12.084 -0.039 1.00 98.69 91 ALA A N 1
ATOM 689 C CA . ALA A 1 91 ? -10.427 -13.225 0.815 1.00 98.69 91 ALA A CA 1
ATOM 690 C C . ALA A 1 91 ? -10.361 -12.823 2.289 1.00 98.69 91 ALA A C 1
ATOM 692 O O . ALA A 1 91 ? -11.021 -13.445 3.110 1.00 98.69 91 ALA A O 1
ATOM 693 N N . LEU A 1 92 ? -9.658 -11.737 2.602 1.00 98.69 92 LEU A N 1
ATOM 694 C CA . LEU A 1 92 ? -9.611 -11.173 3.949 1.00 98.69 92 LEU A CA 1
ATOM 695 C C . LEU A 1 92 ? -10.998 -10.707 4.427 1.00 98.69 92 LEU A C 1
ATOM 697 O O . LEU A 1 92 ? -11.351 -10.925 5.582 1.00 98.69 92 LEU A O 1
ATOM 701 N N . ALA A 1 93 ? -11.829 -10.147 3.544 1.00 98.81 93 ALA A N 1
ATOM 702 C CA . ALA A 1 93 ? -13.204 -9.801 3.899 1.00 98.81 93 ALA A CA 1
ATOM 703 C C . ALA A 1 93 ? -14.067 -11.021 4.239 1.00 98.81 93 ALA A C 1
ATOM 705 O O . ALA A 1 93 ? -14.873 -10.960 5.161 1.00 98.81 93 ALA A O 1
ATOM 706 N N . ARG A 1 94 ? -13.863 -12.169 3.585 1.00 98.62 94 ARG A N 1
ATOM 707 C CA . ARG A 1 94 ? -14.539 -13.417 3.985 1.00 98.62 94 ARG A CA 1
ATOM 708 C C . ARG A 1 94 ? -14.117 -13.917 5.369 1.00 98.62 94 ARG A C 1
ATOM 710 O O . ARG A 1 94 ? -14.907 -14.592 6.016 1.00 98.62 94 ARG A O 1
ATOM 717 N N . GLU A 1 95 ? -12.931 -13.538 5.838 1.00 98.31 95 GLU A N 1
ATOM 718 C CA . GLU A 1 95 ? -12.451 -13.823 7.198 1.00 98.31 95 GLU A CA 1
ATOM 719 C C . GLU A 1 95 ? -12.937 -12.792 8.241 1.00 98.31 95 GLU A C 1
ATOM 721 O O . GLU A 1 95 ? -12.549 -12.861 9.406 1.00 98.31 95 GLU A O 1
ATOM 726 N N . GLY A 1 96 ? -13.795 -11.835 7.857 1.00 98.38 96 GLY A N 1
ATOM 727 C CA . GLY A 1 96 ? -14.423 -10.885 8.784 1.00 98.38 96 GLY A CA 1
ATOM 728 C C . GLY A 1 96 ? -13.740 -9.518 8.897 1.00 98.38 96 GLY A C 1
ATOM 729 O O . GLY A 1 96 ? -14.031 -8.775 9.834 1.00 98.38 96 GLY A O 1
ATOM 730 N N . TYR A 1 97 ? -12.839 -9.165 7.976 1.00 98.75 97 TYR A N 1
ATOM 731 C CA . TYR A 1 97 ? -12.144 -7.873 7.986 1.00 98.75 97 TYR A CA 1
ATOM 732 C C . TYR A 1 97 ? -12.742 -6.887 6.982 1.00 98.75 97 TYR A C 1
ATOM 734 O O . TYR A 1 97 ? -12.980 -7.240 5.833 1.00 98.75 97 TYR A O 1
ATOM 742 N N . VAL A 1 98 ? -12.897 -5.615 7.349 1.00 98.88 98 VAL A N 1
ATOM 743 C CA . VAL A 1 98 ? -13.054 -4.557 6.333 1.00 98.88 98 VAL A CA 1
ATOM 744 C C . VAL A 1 98 ? -11.689 -4.291 5.715 1.00 98.88 98 VAL A C 1
ATOM 746 O O . VAL A 1 98 ? -10.735 -3.976 6.423 1.00 98.88 98 VAL A O 1
ATOM 749 N N . VAL A 1 99 ? -11.572 -4.406 4.399 1.00 98.94 99 VAL A N 1
ATOM 750 C CA . VAL A 1 99 ? -10.286 -4.283 3.712 1.00 98.94 99 VAL A CA 1
ATOM 751 C C . VAL A 1 99 ? -10.338 -3.140 2.730 1.00 98.94 99 VAL A C 1
ATOM 753 O O . VAL A 1 99 ? -11.139 -3.167 1.803 1.00 98.94 99 VAL A O 1
ATOM 756 N N . LEU A 1 100 ? -9.451 -2.167 2.902 1.00 98.94 100 LEU A N 1
ATOM 757 C CA . LEU A 1 100 ? -9.184 -1.167 1.878 1.00 98.94 100 LEU A CA 1
ATOM 758 C C . LEU A 1 100 ? -7.857 -1.509 1.213 1.00 98.94 100 LEU A C 1
ATOM 760 O O . LEU A 1 100 ? -6.814 -1.421 1.854 1.00 98.94 100 LEU A O 1
ATOM 764 N N . ALA A 1 101 ? -7.890 -1.881 -0.062 1.00 98.81 101 ALA A N 1
ATOM 765 C CA . ALA A 1 101 ? -6.698 -1.926 -0.889 1.00 98.81 101 ALA A CA 1
ATOM 766 C C . ALA A 1 101 ? -6.461 -0.544 -1.508 1.00 98.81 101 ALA A C 1
ATOM 768 O O . ALA A 1 101 ? -7.259 -0.088 -2.328 1.00 98.81 101 ALA A O 1
ATOM 769 N N . ALA A 1 102 ? -5.397 0.136 -1.082 1.00 98.56 102 ALA A N 1
ATOM 770 C CA . ALA A 1 102 ? -5.081 1.487 -1.539 1.00 98.56 102 ALA A CA 1
ATOM 771 C C . ALA A 1 102 ? -4.378 1.460 -2.900 1.00 98.56 102 ALA A C 1
ATOM 773 O O . ALA A 1 102 ? -3.431 0.692 -3.075 1.00 98.56 102 ALA A O 1
ATOM 774 N N . ASP A 1 103 ? -4.792 2.321 -3.832 1.00 97.94 103 ASP A N 1
ATOM 775 C CA . ASP A 1 103 ? -4.048 2.569 -5.068 1.00 97.94 103 ASP A CA 1
ATOM 776 C C . ASP A 1 103 ? -2.932 3.594 -4.817 1.00 97.94 103 ASP A C 1
ATOM 778 O O . ASP A 1 103 ? -3.149 4.807 -4.818 1.00 97.94 103 ASP A O 1
ATOM 782 N N . ALA A 1 104 ? -1.719 3.096 -4.589 1.00 96.94 104 ALA A N 1
ATOM 783 C CA . ALA A 1 104 ? -0.543 3.913 -4.321 1.00 96.94 104 ALA A CA 1
ATOM 784 C C . ALA A 1 104 ? 0.072 4.537 -5.587 1.00 96.94 104 ALA A C 1
ATOM 786 O O . ALA A 1 104 ? 0.995 5.346 -5.468 1.00 96.94 104 ALA A O 1
ATOM 787 N N . TYR A 1 105 ? -0.405 4.175 -6.785 1.00 96.81 105 TYR A N 1
ATOM 788 C CA . TYR A 1 105 ? 0.055 4.754 -8.050 1.00 96.81 105 TYR A CA 1
ATOM 789 C C . TYR A 1 105 ? -0.994 5.626 -8.753 1.00 96.81 105 TYR A C 1
ATOM 791 O O . TYR A 1 105 ? -0.748 6.076 -9.870 1.00 96.81 105 TYR A O 1
ATOM 799 N N . ARG A 1 106 ? -2.108 5.950 -8.078 1.00 95.12 106 ARG A N 1
ATOM 800 C CA . ARG A 1 106 ? -3.127 6.916 -8.532 1.00 95.12 106 ARG A CA 1
ATOM 801 C C . ARG A 1 106 ? -3.630 6.658 -9.964 1.00 95.12 106 ARG A C 1
ATOM 803 O O . ARG A 1 106 ? -3.590 7.559 -10.799 1.00 95.12 106 ARG A O 1
ATOM 810 N N . GLY A 1 107 ? -4.111 5.455 -10.252 1.00 94.75 107 GLY A N 1
ATOM 811 C CA . GLY A 1 107 ? -4.664 5.089 -11.565 1.00 94.75 107 GLY A CA 1
ATOM 812 C C . GLY A 1 107 ? -3.799 4.101 -12.343 1.00 94.75 107 GLY A C 1
ATOM 813 O O . GLY A 1 107 ? -4.277 3.421 -13.248 1.00 94.75 107 GLY A O 1
ATOM 814 N N . GLU A 1 108 ? -2.517 4.004 -11.999 1.00 95.44 108 GLU A N 1
ATOM 815 C CA . GLU A 1 108 ? -1.538 3.285 -12.809 1.00 95.44 108 GLU A CA 1
ATOM 816 C C . GLU A 1 108 ? -1.423 1.813 -12.398 1.00 95.44 108 GLU A C 1
ATOM 818 O O . GLU A 1 108 ? -1.060 1.474 -11.267 1.00 95.44 108 GLU A O 1
ATOM 823 N N . VAL A 1 109 ? -1.667 0.920 -13.355 1.00 96.12 109 VAL A N 1
ATOM 824 C CA . VAL A 1 109 ? -1.547 -0.532 -13.195 1.00 96.12 109 VAL A CA 1
ATOM 825 C C . VAL A 1 109 ? -0.895 -1.131 -14.436 1.00 96.12 109 VAL A C 1
ATOM 827 O O . VAL A 1 109 ? -1.128 -0.688 -15.555 1.00 96.12 109 VAL A O 1
ATOM 830 N N . THR A 1 110 ? -0.054 -2.149 -14.268 1.00 96.00 110 THR A N 1
ATOM 831 C CA . THR A 1 110 ? 0.654 -2.752 -15.400 1.00 96.00 110 THR A CA 1
ATOM 832 C C . THR A 1 110 ? 0.980 -4.221 -15.183 1.00 96.00 110 THR A C 1
ATOM 834 O O . THR A 1 110 ? 1.043 -4.721 -14.063 1.00 96.00 110 THR A O 1
ATOM 837 N N . THR A 1 111 ? 1.232 -4.917 -16.288 1.00 94.81 111 THR A N 1
ATOM 838 C CA . THR A 1 111 ? 1.784 -6.284 -16.305 1.00 94.81 111 THR A CA 1
ATOM 839 C C . THR A 1 111 ? 3.149 -6.341 -16.994 1.00 94.81 111 THR A C 1
ATOM 841 O O . THR A 1 111 ? 3.747 -7.408 -17.127 1.00 94.81 111 THR A O 1
ATOM 844 N N . LEU A 1 112 ? 3.660 -5.189 -17.442 1.00 95.56 112 LEU A N 1
ATOM 845 C CA . LEU A 1 112 ? 4.903 -5.085 -18.188 1.00 95.56 112 LEU A CA 1
ATOM 846 C C . LEU A 1 112 ? 6.027 -4.627 -17.265 1.00 95.56 112 LEU A C 1
ATOM 848 O O . LEU A 1 112 ? 5.995 -3.534 -16.703 1.00 95.56 112 LEU A O 1
ATOM 852 N N . PHE A 1 113 ? 7.071 -5.449 -17.157 1.00 95.06 113 PHE A N 1
ATOM 853 C CA . PHE A 1 113 ? 8.219 -5.174 -16.292 1.00 95.06 113 PHE A CA 1
ATOM 854 C C . PHE A 1 113 ? 8.844 -3.777 -16.509 1.00 95.06 113 PHE A C 1
ATOM 856 O O . PHE A 1 113 ? 9.048 -3.078 -15.516 1.00 95.06 113 PHE A O 1
ATOM 863 N N . PRO A 1 114 ? 9.107 -3.302 -17.751 1.00 95.81 114 PRO A N 1
ATOM 864 C CA . PRO A 1 114 ? 9.635 -1.951 -17.962 1.00 95.81 114 PRO A CA 1
ATOM 865 C C . PRO A 1 114 ? 8.760 -0.847 -17.367 1.00 95.81 114 PRO A C 1
ATOM 867 O O . PRO A 1 114 ? 9.292 0.128 -16.838 1.00 95.81 114 PRO A O 1
ATOM 870 N N . ARG A 1 115 ? 7.430 -1.002 -17.425 1.00 95.81 115 ARG A N 1
ATOM 871 C CA . ARG A 1 115 ? 6.499 -0.044 -16.830 1.00 95.81 115 ARG A CA 1
ATOM 872 C C . ARG A 1 115 ? 6.500 -0.143 -15.310 1.00 95.81 115 ARG A C 1
ATOM 874 O O . ARG A 1 115 ? 6.592 0.893 -14.669 1.00 95.81 115 ARG A O 1
ATOM 881 N N . ALA A 1 116 ? 6.442 -1.341 -14.732 1.00 96.56 116 ALA A N 1
ATOM 882 C CA . ALA A 1 116 ? 6.454 -1.501 -13.274 1.00 96.56 116 ALA A CA 1
ATOM 883 C C . ALA A 1 116 ? 7.731 -0.914 -12.654 1.00 96.56 116 ALA A C 1
ATOM 885 O O . ALA A 1 116 ? 7.678 -0.175 -11.671 1.00 96.56 116 ALA A O 1
ATOM 886 N N . LEU A 1 117 ? 8.882 -1.159 -13.292 1.00 95.81 117 LEU A N 1
ATOM 887 C CA . LEU A 1 117 ? 10.145 -0.537 -12.906 1.00 95.81 117 LEU A CA 1
ATOM 888 C C . LEU A 1 117 ? 10.083 0.990 -13.033 1.00 95.81 117 LEU A C 1
ATOM 890 O O . LEU A 1 117 ? 10.525 1.693 -12.127 1.00 95.81 117 LEU A O 1
ATOM 894 N N . TRP A 1 118 ? 9.526 1.508 -14.132 1.00 96.00 118 TRP A N 1
ATOM 895 C CA . TRP A 1 118 ? 9.331 2.945 -14.318 1.00 96.00 118 TRP A CA 1
ATOM 896 C C . TRP A 1 118 ? 8.479 3.545 -13.195 1.00 96.00 118 TRP A C 1
ATOM 898 O O . TRP A 1 118 ? 8.956 4.441 -12.509 1.00 96.00 118 TRP A O 1
ATOM 908 N N . LEU A 1 119 ? 7.285 3.000 -12.932 1.00 96.44 119 LEU A N 1
ATOM 909 C CA . LEU A 1 119 ? 6.395 3.445 -11.854 1.00 96.44 119 LEU A CA 1
ATOM 910 C C . LEU A 1 119 ? 7.108 3.441 -10.500 1.00 96.44 119 LEU A C 1
ATOM 912 O O . LEU A 1 119 ? 7.050 4.434 -9.772 1.00 96.44 119 LEU A O 1
ATOM 916 N N . ARG A 1 120 ? 7.847 2.371 -10.183 1.00 95.44 120 ARG A N 1
ATOM 917 C CA . ARG A 1 120 ? 8.604 2.272 -8.930 1.00 95.44 120 ARG A CA 1
ATOM 918 C C . ARG A 1 120 ? 9.685 3.347 -8.796 1.00 95.44 120 ARG A C 1
ATOM 920 O O . ARG A 1 120 ? 9.941 3.790 -7.679 1.00 95.44 120 ARG A O 1
ATOM 927 N N . LEU A 1 121 ? 10.343 3.722 -9.892 1.00 95.31 121 LEU A N 1
ATOM 928 C CA . LEU A 1 121 ? 11.436 4.698 -9.892 1.00 95.31 121 LEU A CA 1
ATOM 929 C C . LEU A 1 121 ? 10.955 6.149 -9.985 1.00 95.31 121 LEU A C 1
ATOM 931 O O . LEU A 1 121 ? 11.642 7.038 -9.486 1.00 95.31 121 LEU A O 1
ATOM 935 N N . THR A 1 122 ? 9.821 6.401 -10.641 1.00 96.00 122 THR A N 1
ATOM 936 C CA . THR A 1 122 ? 9.354 7.765 -10.925 1.00 96.00 122 THR A CA 1
ATOM 937 C C . THR A 1 122 ? 8.238 8.243 -10.014 1.00 96.00 122 THR A C 1
ATOM 939 O O . THR A 1 122 ? 8.010 9.449 -9.958 1.00 96.00 122 THR A O 1
ATOM 942 N N . THR A 1 123 ? 7.543 7.349 -9.306 1.00 96.56 123 THR A N 1
ATOM 943 C CA . THR A 1 123 ? 6.531 7.768 -8.327 1.00 96.56 123 THR A CA 1
ATOM 944 C C . THR A 1 123 ? 7.226 8.319 -7.080 1.00 96.56 123 THR A C 1
ATOM 946 O O . THR A 1 123 ? 8.008 7.593 -6.456 1.00 96.56 123 THR A O 1
ATOM 949 N N . PRO A 1 124 ? 6.971 9.579 -6.684 1.00 96.69 124 PRO A N 1
ATOM 950 C CA . PRO A 1 124 ? 7.610 10.162 -5.512 1.00 96.69 124 PRO A CA 1
ATOM 951 C C . PRO A 1 124 ? 7.262 9.395 -4.230 1.00 96.69 124 PRO A C 1
ATOM 953 O O . PRO A 1 124 ? 6.094 9.140 -3.943 1.00 96.69 124 PRO A O 1
ATOM 956 N N . GLY A 1 125 ? 8.271 9.073 -3.417 1.00 96.06 125 GLY A N 1
ATOM 957 C CA . GLY A 1 125 ? 8.060 8.373 -2.143 1.00 96.06 125 GLY A CA 1
ATOM 958 C C . GLY A 1 125 ? 7.165 9.150 -1.173 1.00 96.06 125 GLY A C 1
ATOM 959 O O . GLY A 1 125 ? 6.298 8.561 -0.537 1.00 96.06 125 GLY A O 1
ATOM 960 N N . GLU A 1 126 ? 7.314 10.476 -1.115 1.00 96.00 126 GLU A N 1
ATOM 961 C CA . GLU A 1 126 ? 6.467 11.344 -0.283 1.00 96.00 126 GLU A CA 1
ATOM 962 C C . GLU A 1 126 ? 4.995 11.304 -0.706 1.00 96.00 126 GLU A C 1
ATOM 964 O O . GLU A 1 126 ? 4.119 11.297 0.156 1.00 96.00 126 GLU A O 1
ATOM 969 N N . GLN A 1 127 ? 4.721 11.210 -2.014 1.00 96.75 127 GLN A N 1
ATOM 970 C CA . GLN A 1 127 ? 3.362 11.028 -2.523 1.00 96.75 127 GLN A CA 1
ATOM 971 C C . GLN A 1 127 ? 2.791 9.693 -2.038 1.00 96.75 127 GLN A C 1
ATOM 973 O O . GLN A 1 127 ? 1.714 9.671 -1.454 1.00 96.75 127 GLN A O 1
ATOM 978 N N . ILE A 1 128 ? 3.533 8.594 -2.210 1.00 97.75 128 ILE A N 1
ATOM 979 C CA . ILE A 1 128 ? 3.097 7.262 -1.761 1.00 97.75 128 ILE A CA 1
ATOM 980 C C . ILE A 1 128 ? 2.796 7.272 -0.258 1.00 97.75 128 ILE A C 1
ATOM 982 O O . ILE A 1 128 ? 1.774 6.748 0.174 1.00 97.75 128 ILE A O 1
ATOM 986 N N . PHE A 1 129 ? 3.664 7.885 0.549 1.00 97.56 129 PHE A N 1
ATOM 987 C CA . PHE A 1 129 ? 3.457 7.981 1.991 1.00 97.56 129 PHE A CA 1
ATOM 988 C C . PHE A 1 129 ? 2.197 8.775 2.338 1.00 97.56 129 PHE A C 1
ATOM 990 O O . PHE A 1 129 ? 1.395 8.303 3.139 1.00 97.56 129 PHE A O 1
ATOM 997 N N . ALA A 1 130 ? 1.998 9.939 1.716 1.00 98.00 130 ALA A N 1
ATOM 998 C CA . ALA A 1 130 ? 0.816 10.765 1.936 1.00 98.00 130 ALA A CA 1
ATOM 999 C C . ALA A 1 130 ? -0.482 10.053 1.515 1.00 98.00 130 ALA A C 1
ATOM 1001 O O . ALA A 1 130 ? -1.476 10.111 2.241 1.00 98.00 130 ALA A O 1
ATOM 1002 N N . ASP A 1 131 ? -0.464 9.348 0.385 1.00 98.31 131 ASP A N 1
ATOM 1003 C CA . ASP A 1 131 ? -1.631 8.648 -0.154 1.00 98.31 131 ASP A CA 1
ATOM 1004 C C . ASP A 1 131 ? -2.011 7.432 0.700 1.00 98.31 131 ASP A C 1
ATOM 1006 O O . ASP A 1 131 ? -3.190 7.206 0.983 1.00 98.31 131 ASP A O 1
ATOM 1010 N N . VAL A 1 132 ? -1.018 6.673 1.173 1.00 98.50 132 VAL A N 1
ATOM 1011 C CA . VAL A 1 132 ? -1.227 5.536 2.083 1.00 98.50 132 VAL A CA 1
ATOM 1012 C C . VAL A 1 132 ? -1.692 6.014 3.465 1.00 98.50 132 VAL A C 1
ATOM 1014 O O . VAL A 1 132 ? -2.585 5.403 4.054 1.00 98.50 132 VAL A O 1
ATOM 1017 N N . ASP A 1 133 ? -1.158 7.127 3.975 1.00 98.31 133 ASP A N 1
ATOM 1018 C CA . ASP A 1 133 ? -1.616 7.730 5.233 1.00 98.31 133 ASP A CA 1
ATOM 1019 C C . ASP A 1 133 ? -3.078 8.218 5.115 1.00 98.31 133 ASP A C 1
ATOM 1021 O O . ASP A 1 133 ? -3.880 8.024 6.035 1.00 98.31 133 ASP A O 1
ATOM 1025 N N . ALA A 1 134 ? -3.458 8.794 3.967 1.00 98.62 134 ALA A N 1
ATOM 1026 C CA . ALA A 1 134 ? -4.839 9.181 3.671 1.00 98.62 134 ALA A CA 1
ATOM 1027 C C . ALA A 1 134 ? -5.771 7.962 3.561 1.00 98.62 134 ALA A C 1
ATOM 1029 O O . ALA A 1 134 ? -6.887 7.993 4.085 1.00 98.62 134 ALA A O 1
ATOM 1030 N N . ALA A 1 135 ? -5.303 6.865 2.960 1.00 98.81 135 ALA A N 1
ATOM 1031 C CA . ALA A 1 135 ? -6.041 5.606 2.905 1.00 98.81 135 ALA A CA 1
ATOM 1032 C C . ALA A 1 135 ? -6.295 5.032 4.309 1.00 98.81 135 ALA A C 1
ATOM 1034 O O . ALA A 1 135 ? -7.419 4.638 4.623 1.00 98.81 135 ALA A O 1
ATOM 1035 N N . LEU A 1 136 ? -5.285 5.052 5.191 1.00 98.75 136 LEU A N 1
ATOM 1036 C CA . LEU A 1 136 ? -5.444 4.644 6.590 1.00 98.75 136 LEU A CA 1
ATOM 1037 C C . LEU A 1 136 ? -6.484 5.511 7.309 1.00 98.75 136 LEU A C 1
ATOM 1039 O O . LEU A 1 136 ? -7.341 4.988 8.022 1.00 98.75 136 LEU A O 1
ATOM 1043 N N . ALA A 1 137 ? -6.423 6.831 7.123 1.00 98.50 137 ALA A N 1
ATOM 1044 C CA . ALA A 1 137 ? -7.378 7.755 7.724 1.00 98.50 137 ALA A CA 1
ATOM 1045 C C . ALA A 1 137 ? -8.811 7.501 7.228 1.00 98.50 137 ALA A C 1
ATOM 1047 O O . ALA A 1 137 ? -9.736 7.470 8.041 1.00 98.50 137 ALA A O 1
ATOM 1048 N N . HIS A 1 138 ? -8.988 7.265 5.924 1.00 98.81 138 HIS A N 1
ATOM 1049 C CA . HIS A 1 138 ? -10.281 6.920 5.342 1.00 98.81 138 HIS A CA 1
ATOM 1050 C C . HIS A 1 138 ? -10.830 5.615 5.926 1.00 98.81 138 HIS A C 1
ATOM 1052 O O . HIS A 1 138 ? -11.947 5.607 6.441 1.00 98.81 138 HIS A O 1
ATOM 1058 N N . LEU A 1 139 ? -10.027 4.544 5.923 1.00 98.81 139 LEU A N 1
ATOM 1059 C CA . LEU A 1 139 ? -10.411 3.234 6.455 1.00 98.81 139 LEU A CA 1
ATOM 1060 C C . LEU A 1 139 ? -10.854 3.322 7.921 1.00 98.81 139 LEU A C 1
ATOM 1062 O O . LEU A 1 139 ? -11.915 2.821 8.281 1.00 98.81 139 LEU A O 1
ATOM 1066 N N . ARG A 1 140 ? -10.072 4.010 8.763 1.00 98.56 140 ARG A N 1
ATOM 1067 C CA . ARG A 1 140 ? -10.387 4.218 10.188 1.00 98.56 140 ARG A CA 1
ATOM 1068 C C . ARG A 1 140 ? -11.645 5.059 10.418 1.00 98.56 140 ARG A C 1
ATOM 1070 O O . ARG A 1 140 ? -12.209 5.000 11.505 1.00 98.56 140 ARG A O 1
ATOM 1077 N N . GLY A 1 141 ? -12.040 5.872 9.439 1.00 98.31 141 GLY A N 1
ATOM 1078 C CA . GLY A 1 141 ? -13.216 6.738 9.503 1.00 98.3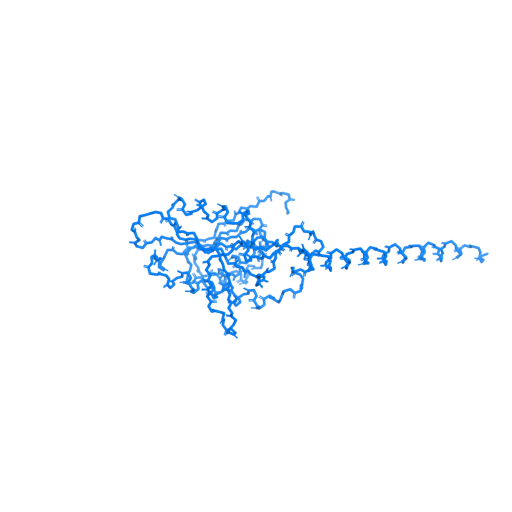1 141 GLY A CA 1
ATOM 1079 C C . GLY A 1 141 ? -14.522 6.068 9.071 1.00 98.31 141 GLY A C 1
ATOM 1080 O O . GLY A 1 141 ? -15.583 6.677 9.213 1.00 98.31 141 GLY A O 1
ATOM 1081 N N . LEU A 1 142 ? -14.476 4.844 8.539 1.00 98.44 142 LEU A N 1
ATOM 1082 C CA . LEU A 1 142 ? -15.677 4.118 8.138 1.00 98.44 142 LEU A CA 1
ATOM 1083 C C . LEU A 1 142 ? -16.490 3.689 9.366 1.00 98.44 142 LEU A C 1
ATOM 1085 O O . LEU A 1 142 ? -15.959 3.132 10.322 1.00 98.44 142 LEU A O 1
ATOM 1089 N N . ALA A 1 143 ? -17.808 3.898 9.326 1.00 97.44 143 ALA A N 1
ATOM 1090 C CA . ALA A 1 143 ? -18.690 3.622 10.465 1.00 97.44 143 ALA A CA 1
ATOM 1091 C C . ALA A 1 143 ? -18.753 2.133 10.864 1.00 97.44 143 ALA A C 1
ATOM 1093 O O . ALA A 1 143 ? -19.082 1.810 12.002 1.00 97.44 143 ALA A O 1
ATOM 1094 N N . ASN A 1 144 ? -18.455 1.226 9.932 1.00 97.50 144 ASN A N 1
ATOM 1095 C CA . ASN A 1 144 ? -18.423 -0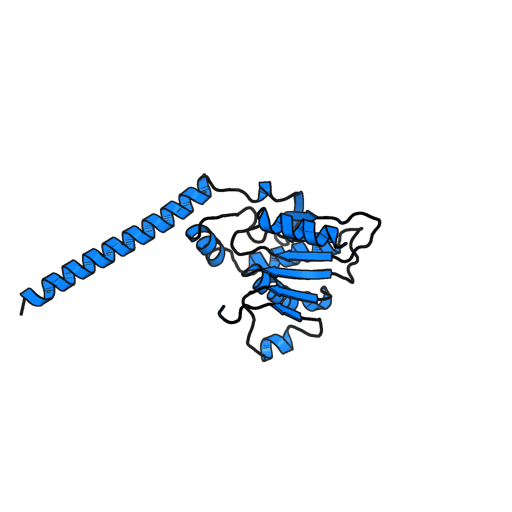.219 10.154 1.00 97.50 144 ASN A CA 1
ATOM 1096 C C . ASN A 1 144 ? -17.028 -0.746 10.535 1.00 97.50 144 ASN A C 1
ATOM 1098 O O . ASN A 1 144 ? -16.858 -1.963 10.601 1.00 97.50 144 ASN A O 1
ATOM 1102 N N . VAL A 1 145 ? -16.051 0.130 10.779 1.00 98.75 145 VAL A N 1
ATOM 1103 C CA . VAL A 1 145 ? -14.689 -0.226 11.195 1.00 98.75 145 VAL A CA 1
ATOM 1104 C C . VAL A 1 145 ? -14.488 0.095 12.669 1.00 98.75 145 VAL A C 1
ATOM 1106 O O . VAL A 1 145 ? -14.878 1.153 13.154 1.00 98.75 145 VAL A O 1
ATOM 1109 N N . ASP A 1 146 ? -13.845 -0.822 13.385 1.00 98.31 146 ASP A N 1
ATOM 1110 C CA . ASP A 1 146 ? -13.314 -0.577 14.719 1.00 98.31 146 ASP A CA 1
ATOM 1111 C C . ASP A 1 146 ? -11.918 0.058 14.593 1.00 98.31 146 ASP A C 1
ATOM 1113 O O . ASP A 1 146 ? -10.950 -0.637 14.262 1.00 98.31 146 ASP A O 1
ATOM 1117 N N . PRO A 1 147 ? -11.762 1.365 14.874 1.00 97.38 147 PRO A N 1
ATOM 1118 C CA . PRO A 1 147 ? -10.487 2.052 14.711 1.00 97.38 147 PRO A CA 1
ATOM 1119 C C . PRO A 1 147 ? -9.427 1.580 15.719 1.00 97.38 147 PRO A C 1
ATOM 1121 O O . PRO A 1 147 ? -8.266 1.956 15.595 1.00 97.38 147 PRO A O 1
ATOM 1124 N N . SER A 1 148 ? -9.764 0.779 16.731 1.00 96.44 148 SER A N 1
ATOM 1125 C CA . SER A 1 148 ? -8.761 0.189 17.627 1.00 96.44 148 SER A CA 1
ATOM 1126 C C . SER A 1 148 ? -8.158 -1.115 17.092 1.00 96.44 148 SER A C 1
ATOM 1128 O O . SER A 1 148 ? -7.166 -1.588 17.642 1.00 96.44 148 SER A O 1
ATOM 1130 N N . ARG A 1 149 ? -8.734 -1.683 16.020 1.00 97.50 149 ARG A N 1
ATOM 1131 C CA . ARG A 1 149 ? -8.363 -2.979 15.431 1.00 97.50 149 ARG A CA 1
ATOM 1132 C C . ARG A 1 149 ? -8.067 -2.855 13.936 1.00 97.50 149 ARG A C 1
ATOM 1134 O O . ARG A 1 149 ? -8.732 -3.483 13.113 1.00 97.50 149 ARG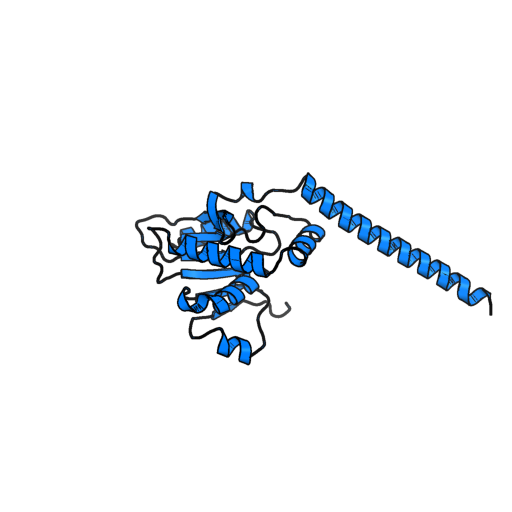 A O 1
ATOM 1141 N N . VAL A 1 150 ? -7.071 -2.042 13.585 1.00 98.56 150 VAL A N 1
ATOM 1142 C CA . VAL A 1 150 ? -6.666 -1.809 12.188 1.00 98.56 150 VAL A CA 1
ATOM 1143 C C . VAL A 1 150 ? -5.234 -2.272 11.975 1.00 98.56 150 VAL A C 1
ATOM 1145 O O . VAL A 1 150 ? -4.330 -1.785 12.641 1.00 98.56 150 VAL A O 1
ATOM 1148 N N . ALA A 1 151 ? -5.010 -3.189 11.041 1.00 98.38 151 ALA A N 1
ATOM 1149 C CA . ALA A 1 151 ? -3.676 -3.626 10.645 1.00 98.38 151 ALA A CA 1
ATOM 1150 C C . ALA A 1 151 ? -3.277 -3.030 9.291 1.00 98.38 151 ALA A C 1
ATOM 1152 O O . ALA A 1 151 ? -4.132 -2.737 8.453 1.00 98.38 151 ALA A O 1
ATOM 1153 N N . SER A 1 152 ? -1.973 -2.897 9.055 1.00 98.50 152 SER A N 1
ATOM 1154 C CA . SER A 1 152 ? -1.436 -2.702 7.707 1.00 98.50 152 SER A CA 1
ATOM 1155 C C . SER A 1 152 ? -0.856 -4.014 7.189 1.00 98.50 152 SER A C 1
ATOM 1157 O O . SER A 1 152 ? -0.272 -4.782 7.954 1.00 98.50 152 SER A O 1
ATOM 1159 N N . MET A 1 153 ? -1.040 -4.285 5.901 1.00 98.56 153 MET A N 1
ATOM 1160 C CA . MET A 1 153 ? -0.516 -5.470 5.231 1.00 98.56 153 MET A CA 1
ATOM 1161 C C . MET A 1 153 ? -0.073 -5.111 3.818 1.00 98.56 153 MET A C 1
ATOM 1163 O O . MET A 1 153 ? -0.766 -4.376 3.119 1.00 98.56 153 MET A O 1
ATOM 1167 N N . GLY A 1 154 ? 1.034 -5.676 3.348 1.00 98.38 154 GLY A N 1
ATOM 1168 C CA . GLY A 1 154 ? 1.368 -5.578 1.932 1.00 98.38 154 GLY A CA 1
ATOM 1169 C C . GLY A 1 154 ? 2.394 -6.592 1.452 1.00 98.38 154 GLY A C 1
ATOM 1170 O O . GLY A 1 154 ? 3.043 -7.273 2.247 1.00 98.38 154 GLY A O 1
ATOM 1171 N N . PHE A 1 155 ? 2.534 -6.651 0.129 1.00 98.00 155 PHE A N 1
ATOM 1172 C CA . PHE A 1 155 ? 3.353 -7.623 -0.597 1.00 98.00 155 PHE A CA 1
ATOM 1173 C C . PHE A 1 155 ? 4.412 -6.907 -1.445 1.00 98.00 155 PHE A C 1
ATOM 1175 O O . PHE A 1 155 ? 4.104 -5.901 -2.088 1.00 98.00 155 PHE A O 1
ATOM 1182 N N . CYS A 1 156 ? 5.661 -7.384 -1.457 1.00 97.00 156 CYS A N 1
ATOM 1183 C CA . CYS A 1 156 ? 6.765 -6.783 -2.220 1.00 97.00 156 CYS A CA 1
ATOM 1184 C C . CYS A 1 156 ? 6.920 -5.271 -1.927 1.00 97.00 156 CYS A C 1
ATOM 1186 O O . CYS A 1 156 ? 7.215 -4.870 -0.797 1.00 97.00 156 CYS A O 1
ATOM 1188 N N . PHE A 1 157 ? 6.668 -4.404 -2.918 1.00 97.88 157 PHE A N 1
ATOM 1189 C CA . PHE A 1 157 ? 6.561 -2.949 -2.746 1.00 97.88 157 PHE A CA 1
ATOM 1190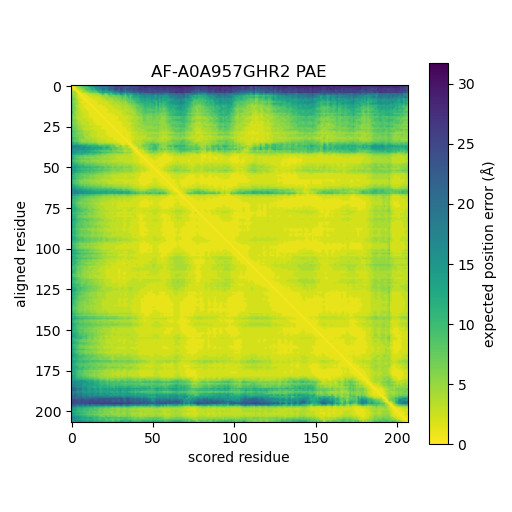 C C . PHE A 1 157 ? 5.646 -2.592 -1.570 1.00 97.88 157 PHE A C 1
ATOM 1192 O O . PHE A 1 157 ? 6.064 -1.840 -0.690 1.00 97.88 157 PHE A O 1
ATOM 1199 N N . GLY A 1 158 ? 4.451 -3.178 -1.517 1.00 98.12 158 GLY A N 1
ATOM 1200 C CA . GLY A 1 158 ? 3.473 -2.955 -0.464 1.00 98.12 158 GLY A CA 1
ATOM 1201 C C . GLY A 1 158 ? 3.925 -3.456 0.903 1.00 98.12 158 GLY A C 1
ATOM 1202 O O . GLY A 1 158 ? 3.577 -2.844 1.905 1.00 98.12 158 GLY A O 1
ATOM 1203 N N . GLY A 1 159 ? 4.747 -4.507 0.971 1.00 97.69 159 GLY A N 1
ATOM 1204 C CA . GLY A 1 159 ? 5.318 -4.981 2.236 1.00 97.69 159 GLY A CA 1
ATOM 1205 C C . GLY A 1 159 ? 6.273 -3.946 2.828 1.00 97.69 159 GLY A C 1
ATOM 1206 O O . GLY A 1 159 ? 6.184 -3.606 4.007 1.00 97.69 159 GLY A O 1
ATOM 1207 N N . GLY A 1 160 ? 7.117 -3.351 1.978 1.00 96.38 160 GLY A N 1
ATOM 1208 C CA . GLY A 1 160 ? 7.945 -2.213 2.373 1.00 96.38 160 GLY A CA 1
ATOM 1209 C C . GLY A 1 160 ? 7.108 -0.996 2.779 1.00 96.38 160 GLY A C 1
ATOM 1210 O O . GLY A 1 160 ? 7.409 -0.354 3.782 1.00 96.38 160 GLY A O 1
ATOM 1211 N N . GLN A 1 161 ? 6.022 -0.698 2.056 1.00 97.81 161 GLN A N 1
ATOM 1212 C CA . GLN A 1 161 ? 5.119 0.400 2.424 1.00 97.81 161 GLN A CA 1
ATOM 1213 C C . GLN A 1 161 ? 4.362 0.145 3.733 1.00 97.81 161 GLN A C 1
ATOM 1215 O O . GLN A 1 161 ? 4.151 1.090 4.487 1.00 97.81 161 GLN A O 1
ATOM 1220 N N . SER A 1 162 ? 4.002 -1.104 4.040 1.00 97.56 162 SER A N 1
ATOM 1221 C CA . SER A 1 162 ? 3.377 -1.477 5.312 1.00 97.56 162 SER A CA 1
ATOM 1222 C C . SER A 1 162 ? 4.327 -1.197 6.475 1.00 97.56 162 SER A C 1
ATOM 1224 O O . SER A 1 162 ? 3.928 -0.527 7.426 1.00 97.56 162 SER A O 1
ATOM 1226 N N . LEU A 1 163 ? 5.608 -1.576 6.360 1.00 95.12 163 LEU A N 1
ATOM 1227 C CA . LEU A 1 163 ? 6.618 -1.208 7.358 1.00 95.12 163 LEU A CA 1
ATOM 1228 C C . LEU A 1 163 ? 6.765 0.311 7.499 1.00 95.12 163 LEU A C 1
ATOM 1230 O O . LEU A 1 163 ? 6.750 0.832 8.611 1.00 95.12 163 LEU A O 1
ATOM 1234 N N . GLN A 1 164 ? 6.891 1.025 6.379 1.00 94.25 164 GLN A N 1
ATOM 1235 C CA . GLN A 1 164 ? 7.047 2.480 6.379 1.00 94.25 164 GLN A CA 1
ATOM 1236 C C . GLN A 1 164 ? 5.846 3.184 7.024 1.00 94.25 164 GLN A C 1
ATOM 1238 O O . GLN A 1 164 ? 6.029 4.115 7.804 1.00 94.25 164 GLN A O 1
ATOM 1243 N N . LEU A 1 165 ? 4.623 2.728 6.746 1.00 95.38 165 LEU A N 1
ATOM 1244 C CA . LEU A 1 165 ? 3.419 3.218 7.408 1.00 95.38 165 LEU A CA 1
ATOM 1245 C C . LEU A 1 165 ? 3.454 2.918 8.910 1.00 95.38 165 LEU A C 1
ATOM 1247 O O . LEU A 1 165 ? 3.214 3.818 9.708 1.00 95.38 165 LEU A O 1
ATOM 1251 N N . GLY A 1 166 ? 3.805 1.690 9.295 1.00 93.25 166 GLY A N 1
ATOM 1252 C CA . GLY A 1 166 ? 3.959 1.295 10.692 1.00 93.25 166 GLY A CA 1
ATOM 1253 C C . GLY A 1 166 ? 4.949 2.172 11.460 1.00 93.25 166 GLY A C 1
ATOM 1254 O O . GLY A 1 166 ? 4.689 2.528 12.600 1.00 93.25 166 GLY A O 1
ATOM 1255 N N . MET A 1 167 ? 6.030 2.613 10.817 1.00 90.88 167 MET A N 1
ATOM 1256 C CA . MET A 1 167 ? 7.005 3.541 11.403 1.00 90.88 167 MET A CA 1
ATOM 1257 C C . MET A 1 167 ? 6.511 4.994 11.522 1.00 90.88 167 MET A C 1
ATOM 1259 O O . MET A 1 167 ? 7.041 5.760 12.322 1.00 90.88 167 MET A O 1
ATOM 1263 N N . ARG A 1 168 ? 5.536 5.413 10.705 1.00 91.44 168 ARG A N 1
ATOM 1264 C CA . ARG A 1 168 ? 4.996 6.787 10.711 1.00 91.44 168 ARG A CA 1
ATOM 1265 C C . ARG A 1 168 ? 3.708 6.939 11.517 1.00 91.44 168 ARG A C 1
ATOM 1267 O O . ARG A 1 168 ? 3.429 8.034 11.987 1.00 91.44 168 ARG A O 1
ATOM 1274 N N . GLN A 1 169 ? 2.910 5.876 11.596 1.00 93.00 169 GLN A N 1
ATOM 1275 C CA . GLN A 1 169 ? 1.525 5.878 12.084 1.00 93.00 169 GLN A CA 1
ATOM 1276 C C . GLN A 1 169 ? 1.276 4.721 13.072 1.00 93.00 169 GLN A C 1
ATOM 1278 O O . GLN A 1 169 ? 0.163 4.194 13.142 1.00 93.00 169 GLN A O 1
ATOM 1283 N N . SER A 1 170 ? 2.314 4.274 13.792 1.00 90.00 170 SER A N 1
ATOM 1284 C CA . SER A 1 170 ? 2.261 3.117 14.705 1.00 90.00 170 SER A CA 1
ATOM 1285 C C . SER A 1 170 ? 1.077 3.155 15.674 1.00 90.00 170 SER A C 1
ATOM 1287 O O . SER A 1 170 ? 0.391 2.161 15.852 1.00 90.00 170 SER A O 1
ATOM 1289 N N . GLU A 1 171 ? 0.759 4.323 16.226 1.00 91.44 171 GLU A N 1
ATOM 1290 C CA . GLU A 1 171 ? -0.317 4.547 17.190 1.00 91.44 171 GLU A CA 1
ATOM 1291 C C . GLU A 1 171 ? -1.726 4.371 16.600 1.00 91.44 171 GLU A C 1
ATOM 1293 O O . GLU A 1 171 ? -2.724 4.368 17.323 1.00 91.44 171 GLU A O 1
ATOM 1298 N N . LYS A 1 172 ? -1.819 4.251 15.272 1.00 94.25 172 LYS A N 1
ATOM 1299 C CA . LYS A 1 172 ? -3.055 4.023 14.516 1.00 94.25 172 LYS A CA 1
ATOM 1300 C C . LYS A 1 172 ? -3.145 2.601 13.969 1.00 94.25 172 LYS A C 1
ATOM 1302 O O . LYS A 1 172 ? -4.073 2.324 13.202 1.00 94.25 172 LYS A O 1
ATOM 1307 N N . LEU A 1 173 ? -2.216 1.718 14.323 1.00 95.62 173 LEU A N 1
ATOM 1308 C CA . LEU A 1 173 ? -2.179 0.340 13.853 1.00 95.62 173 LEU A CA 1
ATOM 1309 C C . LEU A 1 173 ? -2.086 -0.627 15.031 1.00 95.62 173 LEU A C 1
ATOM 1311 O O . LEU A 1 173 ? -1.373 -0.380 15.986 1.00 95.62 173 LEU A O 1
ATOM 1315 N N . SER A 1 174 ? -2.788 -1.750 14.940 1.00 95.38 174 SER A N 1
ATOM 1316 C CA . SER A 1 174 ? -2.701 -2.867 15.890 1.00 95.38 174 SER A CA 1
ATOM 1317 C C . SER A 1 174 ? -1.701 -3.934 15.438 1.00 95.38 174 SER A C 1
ATOM 1319 O O . SER A 1 174 ? -1.405 -4.861 16.185 1.00 95.38 174 SER A O 1
ATOM 1321 N N . ALA A 1 175 ? -1.266 -3.875 14.174 1.00 95.56 175 ALA A N 1
ATOM 1322 C CA . ALA A 1 175 ? -0.250 -4.749 13.598 1.00 95.56 175 ALA A CA 1
ATOM 1323 C C . ALA A 1 175 ? 0.280 -4.188 12.268 1.00 95.56 175 ALA A C 1
ATOM 1325 O O . ALA A 1 175 ? -0.450 -3.539 11.510 1.00 95.56 175 ALA A O 1
ATOM 1326 N N . THR A 1 176 ? 1.529 -4.526 11.958 1.00 95.94 176 THR A N 1
ATOM 1327 C CA . THR A 1 176 ? 2.169 -4.295 10.656 1.00 95.94 176 THR A CA 1
ATOM 1328 C C . THR A 1 176 ? 2.612 -5.629 10.069 1.00 95.94 176 THR A C 1
ATOM 1330 O O . THR A 1 176 ? 3.351 -6.375 10.714 1.00 95.94 176 THR A O 1
ATOM 1333 N N . ILE A 1 177 ? 2.151 -5.943 8.857 1.00 97.44 177 ILE A N 1
ATOM 1334 C CA . ILE A 1 177 ? 2.346 -7.245 8.216 1.00 97.44 177 ILE A CA 1
ATOM 1335 C C . ILE A 1 177 ? 3.091 -7.087 6.889 1.00 97.44 177 ILE A C 1
ATOM 1337 O O . ILE A 1 177 ? 2.625 -6.430 5.958 1.00 97.44 177 ILE A O 1
ATOM 1341 N N . ILE A 1 178 ? 4.238 -7.752 6.787 1.00 97.38 178 ILE A N 1
ATOM 1342 C CA . ILE A 1 178 ? 5.168 -7.631 5.666 1.00 97.38 178 ILE A CA 1
ATOM 1343 C C . ILE A 1 178 ? 5.283 -8.985 4.969 1.00 97.38 178 ILE A C 1
ATOM 1345 O O . ILE A 1 178 ? 5.782 -9.942 5.556 1.00 97.38 178 ILE A O 1
ATOM 1349 N N . TYR A 1 179 ? 4.890 -9.057 3.701 1.00 98.00 179 TYR A N 1
ATOM 1350 C CA . TYR A 1 179 ? 5.203 -10.191 2.832 1.00 98.00 179 TYR A CA 1
ATOM 1351 C C . TYR A 1 179 ? 6.298 -9.789 1.841 1.00 98.00 179 TYR A C 1
ATOM 1353 O O . TYR A 1 179 ? 6.070 -8.909 1.008 1.00 98.00 179 TYR A O 1
ATOM 1361 N N . TYR A 1 180 ? 7.480 -10.409 1.969 1.00 96.50 180 TYR A N 1
ATOM 1362 C CA . TYR A 1 180 ? 8.643 -10.292 1.068 1.00 96.50 180 TYR A CA 1
ATOM 1363 C C . TYR A 1 180 ? 8.923 -8.849 0.603 1.00 96.50 180 TYR A C 1
ATOM 1365 O O . TYR A 1 180 ? 9.173 -8.554 -0.563 1.00 96.50 180 TYR A O 1
ATOM 1373 N N . GLY A 1 181 ? 8.788 -7.901 1.534 1.00 93.50 181 GLY A N 1
ATOM 1374 C CA . GLY A 1 181 ? 8.977 -6.477 1.287 1.00 93.50 181 GLY A CA 1
ATOM 1375 C C . GLY A 1 181 ? 10.318 -5.981 1.803 1.00 93.50 181 GLY A C 1
ATOM 1376 O O . GLY A 1 181 ? 10.863 -6.516 2.764 1.00 93.50 181 GLY A O 1
ATOM 1377 N N . SER A 1 182 ? 10.842 -4.912 1.201 1.00 89.75 182 SER A N 1
ATOM 1378 C CA . SER A 1 182 ? 12.079 -4.291 1.682 1.00 89.75 182 SER A CA 1
ATOM 1379 C C . SER A 1 182 ? 11.914 -3.796 3.120 1.00 89.75 182 SER A C 1
ATOM 1381 O O . SER A 1 182 ? 11.031 -2.984 3.403 1.00 89.75 182 SER A O 1
ATOM 1383 N N . VAL A 1 183 ? 12.788 -4.253 4.014 1.00 86.88 183 VAL A N 1
ATOM 1384 C CA . VAL A 1 183 ? 12.789 -3.860 5.426 1.00 86.88 183 VAL A CA 1
ATOM 1385 C C . VAL A 1 183 ? 13.805 -2.757 5.710 1.00 86.88 183 VAL A C 1
ATOM 1387 O O . VAL A 1 183 ? 14.808 -2.609 5.013 1.00 86.88 183 VAL A O 1
ATOM 1390 N N . VAL A 1 184 ? 13.561 -1.989 6.770 1.00 84.94 184 VAL A N 1
ATOM 1391 C CA . VAL A 1 184 ? 14.585 -1.130 7.371 1.00 84.94 184 VAL A CA 1
ATOM 1392 C C . VAL A 1 184 ? 15.456 -2.010 8.260 1.00 84.94 184 VAL A C 1
ATOM 1394 O O . VAL A 1 184 ? 14.951 -2.647 9.176 1.00 84.94 184 VAL A O 1
ATOM 1397 N N . THR A 1 185 ? 16.758 -2.062 7.985 1.00 83.88 185 THR A N 1
ATOM 1398 C CA . THR A 1 185 ? 17.721 -2.877 8.748 1.00 83.88 185 THR A CA 1
ATOM 1399 C C . THR A 1 185 ? 18.516 -2.068 9.772 1.00 83.88 185 THR A C 1
ATOM 1401 O O . THR A 1 185 ? 19.283 -2.637 10.547 1.00 83.88 185 THR A O 1
ATOM 1404 N N . ASP A 1 186 ? 18.364 -0.742 9.774 1.00 87.00 186 ASP A N 1
ATOM 1405 C CA . ASP A 1 186 ? 18.985 0.133 10.764 1.00 87.00 186 ASP A CA 1
ATOM 1406 C C . ASP A 1 186 ? 18.225 0.040 12.096 1.00 87.00 186 ASP A C 1
ATOM 1408 O O . ASP A 1 186 ? 17.062 0.436 12.207 1.00 87.00 186 ASP A O 1
ATOM 1412 N N . LEU A 1 187 ? 18.895 -0.506 13.111 1.00 80.00 187 LEU A N 1
ATOM 1413 C CA . LEU A 1 187 ? 18.305 -0.749 14.426 1.00 80.00 187 LEU A CA 1
ATOM 1414 C C . LEU A 1 187 ? 17.952 0.536 15.179 1.00 80.00 187 LEU A C 1
ATOM 1416 O O . LEU A 1 187 ? 16.989 0.529 15.943 1.00 80.00 187 LEU A O 1
ATOM 1420 N N . GLU A 1 188 ? 18.709 1.617 14.999 1.00 82.81 188 GLU A N 1
ATOM 1421 C CA . GLU A 1 188 ? 18.434 2.879 15.691 1.00 82.81 188 GLU A CA 1
ATOM 1422 C C . GLU A 1 188 ? 17.189 3.539 15.106 1.00 82.81 188 GLU A C 1
ATOM 1424 O O . GLU A 1 188 ? 16.320 3.998 15.848 1.00 82.81 188 GLU A O 1
ATOM 1429 N N . VAL A 1 189 ? 17.042 3.482 13.780 1.00 82.00 189 VAL A N 1
ATOM 1430 C CA . VAL A 1 189 ? 15.829 3.936 13.093 1.00 82.00 189 VAL A CA 1
ATOM 1431 C C . VAL A 1 189 ? 14.612 3.120 13.539 1.00 82.00 189 VAL A C 1
ATOM 1433 O O . VAL A 1 189 ? 13.586 3.698 13.893 1.00 82.00 189 VAL A O 1
ATOM 1436 N N . LEU A 1 190 ? 14.717 1.788 13.591 1.00 79.88 190 LEU A N 1
ATOM 1437 C CA . LEU A 1 190 ? 13.609 0.935 14.036 1.00 79.88 190 LEU A CA 1
ATOM 1438 C C . LEU A 1 190 ? 13.188 1.229 15.482 1.00 79.88 190 LEU A C 1
ATOM 1440 O O . LEU A 1 190 ? 11.997 1.349 15.762 1.00 79.88 190 LEU A O 1
ATOM 1444 N N . ARG A 1 191 ? 14.152 1.384 16.398 1.00 75.12 191 ARG A N 1
ATOM 1445 C CA . ARG A 1 191 ? 13.877 1.699 17.810 1.00 75.12 191 ARG A CA 1
ATOM 1446 C C . ARG A 1 191 ? 13.229 3.065 17.993 1.00 75.12 191 ARG A C 1
ATOM 1448 O O . ARG A 1 191 ? 12.385 3.217 18.870 1.00 75.12 191 ARG A O 1
ATOM 1455 N N . ALA A 1 192 ? 13.639 4.050 17.199 1.00 74.56 192 ALA A N 1
ATOM 1456 C CA . ALA A 1 192 ? 13.109 5.404 17.285 1.00 74.56 192 ALA A CA 1
ATOM 1457 C C . ALA A 1 192 ? 11.701 5.527 16.684 1.00 74.56 192 ALA A C 1
ATOM 1459 O O . ALA A 1 192 ? 10.903 6.327 17.167 1.00 74.56 192 ALA A O 1
ATOM 1460 N N . SER A 1 193 ? 11.404 4.761 15.632 1.00 70.94 193 SER A N 1
ATOM 1461 C CA . SER A 1 193 ? 10.187 4.935 14.831 1.00 70.94 193 SER A CA 1
ATOM 1462 C C . SER A 1 193 ? 9.105 3.882 15.068 1.00 70.94 193 SER A C 1
ATOM 1464 O O . SER A 1 193 ? 7.998 4.059 14.577 1.00 70.94 193 SER A O 1
ATOM 1466 N N . TYR A 1 194 ? 9.376 2.798 15.802 1.00 72.44 194 TYR A N 1
ATOM 1467 C CA . TYR A 1 194 ? 8.399 1.724 16.006 1.00 72.44 194 TYR A CA 1
ATOM 1468 C C . TYR A 1 194 ? 8.198 1.411 17.504 1.00 72.44 194 TYR A C 1
ATOM 1470 O O . TYR A 1 194 ? 8.869 0.539 18.057 1.00 72.44 194 TYR A O 1
ATOM 1478 N N . PRO A 1 195 ? 7.300 2.135 18.199 1.00 60.84 195 PRO A N 1
ATOM 1479 C CA . PRO A 1 195 ? 7.304 2.184 19.658 1.00 60.84 195 PRO A CA 1
ATOM 1480 C C . PRO A 1 195 ? 6.759 0.950 20.394 1.00 60.84 195 PRO A C 1
ATOM 1482 O O . PRO A 1 195 ? 7.125 0.803 21.557 1.00 60.84 195 PRO A O 1
ATOM 1485 N N . ALA A 1 196 ? 5.923 0.076 19.806 1.00 60.47 196 ALA A N 1
ATOM 1486 C CA . ALA A 1 196 ? 5.437 -1.119 20.534 1.00 60.47 196 ALA A CA 1
ATOM 1487 C C . ALA A 1 196 ? 4.605 -2.156 19.751 1.00 60.47 196 ALA A C 1
ATOM 1489 O O . ALA A 1 196 ? 4.396 -3.249 20.275 1.00 60.47 196 ALA A O 1
ATOM 1490 N N . GLU A 1 197 ? 4.069 -1.844 18.567 1.00 76.69 197 GLU A N 1
ATOM 1491 C CA . GLU A 1 197 ? 3.043 -2.708 17.959 1.00 76.69 197 GLU A CA 1
ATOM 1492 C C . GLU A 1 197 ? 3.604 -4.029 17.381 1.00 76.69 197 GLU A C 1
ATOM 1494 O O . GLU A 1 197 ? 4.778 -4.120 17.013 1.00 76.69 197 GLU A O 1
ATOM 1499 N N . PRO A 1 198 ? 2.795 -5.091 17.258 1.00 89.12 198 PRO A N 1
ATOM 1500 C CA . PRO A 1 198 ? 3.229 -6.322 16.611 1.00 89.12 198 PRO A CA 1
ATOM 1501 C C . PRO A 1 198 ? 3.683 -6.093 15.160 1.00 89.12 198 PRO A C 1
ATOM 1503 O O . PRO A 1 198 ? 2.957 -5.518 14.345 1.00 89.12 198 PRO A O 1
ATOM 1506 N N . VAL A 1 199 ? 4.873 -6.598 14.825 1.00 91.25 199 VAL A N 1
ATOM 1507 C CA . VAL A 1 199 ? 5.364 -6.713 13.445 1.00 91.25 199 VAL A CA 1
ATOM 1508 C C . VAL A 1 199 ? 5.447 -8.191 13.090 1.00 91.25 199 VAL A C 1
ATOM 1510 O O . VAL A 1 199 ? 6.102 -8.965 13.788 1.00 91.25 199 VAL A O 1
ATOM 1513 N N . PHE A 1 200 ? 4.794 -8.583 11.999 1.00 93.69 200 PHE A N 1
ATOM 1514 C CA . PHE A 1 200 ? 4.857 -9.935 11.452 1.00 93.69 200 PHE A CA 1
ATOM 1515 C C . PHE A 1 200 ? 5.424 -9.887 10.033 1.00 93.69 200 PHE A C 1
ATOM 1517 O O . PHE A 1 200 ? 4.907 -9.172 9.179 1.00 93.69 200 PHE A O 1
ATOM 1524 N N . GLY A 1 201 ? 6.499 -10.634 9.789 1.00 94.06 201 GLY A N 1
ATOM 1525 C CA . GLY A 1 201 ? 7.180 -10.672 8.499 1.00 94.06 201 GLY A CA 1
ATOM 1526 C C . GLY A 1 201 ? 7.287 -12.091 7.955 1.00 94.06 201 GLY A C 1
ATOM 1527 O O . GLY A 1 201 ? 7.653 -13.007 8.691 1.00 94.06 201 GLY A O 1
ATOM 1528 N N . VAL A 1 202 ? 6.998 -12.258 6.667 1.00 96.88 202 VAL A N 1
ATOM 1529 C CA . VAL A 1 202 ? 7.166 -13.508 5.918 1.00 96.88 202 VAL A CA 1
ATOM 1530 C C . VAL A 1 202 ? 8.121 -13.242 4.763 1.00 96.88 202 VAL A C 1
ATOM 1532 O O . VAL A 1 202 ? 7.830 -12.411 3.905 1.00 96.88 202 VAL A O 1
ATOM 1535 N N . PHE A 1 203 ? 9.246 -13.952 4.733 1.00 95.75 203 PHE A N 1
ATOM 1536 C CA . PHE A 1 203 ? 10.305 -13.773 3.738 1.00 95.75 203 PHE A CA 1
ATOM 1537 C C . PHE A 1 203 ? 10.672 -15.113 3.107 1.00 95.75 203 PHE A C 1
ATOM 1539 O O . PHE A 1 203 ? 10.610 -16.151 3.771 1.00 95.75 203 PHE A O 1
ATOM 1546 N N . GLY A 1 204 ? 11.039 -15.081 1.827 1.00 93.69 204 GLY A N 1
ATOM 1547 C CA . GLY A 1 204 ? 11.699 -16.211 1.184 1.00 93.69 204 GLY A CA 1
ATOM 1548 C C . GLY A 1 204 ? 13.129 -16.345 1.704 1.00 93.69 204 GLY A C 1
ATOM 1549 O O . GLY A 1 204 ? 13.772 -15.348 2.009 1.00 93.69 204 GLY A O 1
ATOM 1550 N N . GLU A 1 205 ? 13.628 -17.573 1.819 1.00 92.69 205 GLU A N 1
ATOM 1551 C CA . GLU A 1 205 ? 15.001 -17.821 2.286 1.00 92.69 205 GLU A CA 1
ATOM 1552 C C . GLU A 1 205 ? 16.067 -17.286 1.307 1.00 92.69 205 GLU A C 1
ATOM 1554 O O . GLU A 1 205 ? 17.153 -16.905 1.737 1.00 92.69 205 GLU A O 1
ATOM 1559 N N . GLU A 1 206 ? 15.744 -17.225 0.010 1.00 92.38 206 GLU A N 1
ATOM 1560 C CA . GLU A 1 206 ? 16.656 -16.843 -1.083 1.00 92.38 206 GLU A CA 1
ATOM 1561 C C . GLU A 1 206 ? 16.257 -15.532 -1.802 1.00 92.38 206 GLU A C 1
ATOM 1563 O O . GLU A 1 206 ? 16.705 -15.298 -2.925 1.00 92.38 206 GLU A O 1
ATOM 1568 N N . ASP A 1 207 ? 15.388 -14.717 -1.193 1.00 77.94 207 ASP A N 1
ATOM 1569 C CA . ASP A 1 207 ? 14.924 -13.421 -1.735 1.00 77.94 207 ASP A CA 1
ATOM 1570 C C . ASP A 1 207 ? 15.973 -12.298 -1.572 1.00 77.94 207 ASP A C 1
ATOM 1572 O O . ASP A 1 207 ? 16.536 -12.160 -0.458 1.00 77.94 207 ASP A O 1
#

pLDDT: mean 93.55, std 8.08, range [56.41, 98.94]

Radius of gyration: 21.16 Å; Cα contacts (8 Å, |Δi|>4): 388; chains: 1; bounding box: 73×36×57 Å

Foldseek 3Di:
DVVVVPVVVVVVVVVVVVVVVVVVVLVVVQVCCVVPNAWCVVQWDDWFAFPVRDIWTWHKQAADDAALFFAEEEEEALQWRDPVSNVVCNVVSPVGYTYIYTGLQRTGGHPDPSNSVVSVVPRDPVSSLRRSVRSLVVQLPDPSHDQVRYAYEYAACSLQVLQVCCLAPVVRHQEGEHEQYDDDPDPVSCCVRHPDHHYHYDHDPVD

Solvent-accessible surface area (backbone atoms only — not comparable to full-atom values): 10850 Å² total; per-residue (Å²): 125,80,71,76,55,54,59,55,54,52,50,52,51,50,51,51,51,51,51,50,51,52,52,50,50,42,52,49,51,33,55,47,42,77,75,70,47,61,56,22,69,86,47,41,79,43,74,48,66,27,89,87,72,46,83,38,48,20,30,70,26,71,34,86,78,86,64,61,23,40,29,35,42,34,32,36,42,60,41,27,42,39,68,72,52,50,52,50,32,46,52,47,7,74,75,50,21,35,17,40,35,43,36,69,56,73,50,48,29,53,92,48,66,61,40,27,53,44,52,65,72,68,53,56,66,70,55,36,52,48,46,51,54,30,44,50,52,51,54,49,66,38,88,54,36,33,58,82,38,22,29,32,29,16,34,36,56,10,6,24,47,16,51,54,45,34,41,75,44,40,96,65,35,56,29,27,29,26,33,58,30,67,74,85,83,54,64,68,60,47,61,75,36,48,87,77,63,54,74,47,78,49,70,64,97,87,113